Protein AF-A0A327WTK6-F1 (afdb_monomer)

Structure (mmCIF, N/CA/C/O backbone):
data_AF-A0A327WTK6-F1
#
_entry.id   AF-A0A327WTK6-F1
#
loop_
_atom_site.group_PDB
_atom_site.id
_atom_site.type_symbol
_atom_site.label_atom_id
_atom_site.label_alt_id
_atom_site.label_comp_id
_atom_site.label_asym_id
_atom_site.label_entity_id
_atom_site.label_seq_id
_atom_site.pdbx_PDB_ins_code
_atom_site.Cartn_x
_atom_site.Cartn_y
_atom_site.Cartn_z
_atom_site.occupancy
_atom_site.B_iso_or_equiv
_atom_site.auth_seq_id
_atom_site.auth_comp_id
_atom_site.auth_asym_id
_atom_site.auth_atom_id
_atom_site.pdbx_PDB_model_num
ATOM 1 N N . MET A 1 1 ? 22.942 -25.277 49.354 1.00 45.78 1 MET A N 1
ATOM 2 C CA . MET A 1 1 ? 22.853 -24.111 48.451 1.00 45.78 1 MET A CA 1
ATOM 3 C C . MET A 1 1 ? 21.405 -23.985 48.015 1.00 45.78 1 MET A C 1
ATOM 5 O O . MET A 1 1 ? 20.970 -24.745 47.162 1.00 45.78 1 MET A O 1
ATOM 9 N N . GLU A 1 2 ? 20.638 -23.119 48.674 1.00 52.41 2 GLU A N 1
ATOM 10 C CA . GLU A 1 2 ? 19.243 -22.851 48.312 1.00 52.41 2 GLU A CA 1
ATOM 11 C C . GLU A 1 2 ? 19.208 -21.877 47.134 1.00 52.41 2 GLU A C 1
ATOM 13 O O . GLU A 1 2 ? 19.676 -20.744 47.226 1.00 52.41 2 GLU A O 1
ATOM 18 N N . THR A 1 3 ? 18.680 -22.328 46.001 1.00 53.88 3 THR A N 1
ATOM 19 C CA . THR A 1 3 ? 18.421 -21.475 44.841 1.00 53.88 3 THR A CA 1
ATOM 20 C C . THR A 1 3 ? 17.117 -20.721 45.080 1.00 53.88 3 THR A C 1
ATOM 22 O O . THR A 1 3 ? 16.030 -21.280 44.915 1.00 53.88 3 THR A O 1
ATOM 25 N N . THR A 1 4 ? 17.203 -19.458 45.487 1.00 64.50 4 THR A N 1
ATOM 26 C CA . THR A 1 4 ? 16.039 -18.575 45.586 1.00 64.50 4 THR A CA 1
ATOM 27 C C . THR A 1 4 ? 15.490 -18.316 44.181 1.00 64.50 4 THR A C 1
ATOM 29 O O . THR A 1 4 ? 16.147 -17.722 43.327 1.00 64.50 4 THR A O 1
ATOM 32 N N . LYS A 1 5 ? 14.279 -18.820 43.905 1.00 66.50 5 LYS A N 1
ATOM 33 C CA . LYS A 1 5 ? 13.565 -18.522 42.656 1.00 66.50 5 LYS A CA 1
ATOM 34 C C . LYS A 1 5 ? 13.394 -17.001 42.530 1.00 66.50 5 LYS A C 1
ATOM 36 O O . LYS A 1 5 ? 12.985 -16.371 43.508 1.00 66.50 5 LYS A O 1
ATOM 41 N N . PRO A 1 6 ? 13.671 -16.410 41.355 1.00 69.81 6 PRO A N 1
ATOM 42 C CA . PRO A 1 6 ? 13.507 -14.977 41.160 1.00 69.81 6 PRO A CA 1
ATOM 43 C C . PRO A 1 6 ? 12.036 -14.586 41.376 1.00 69.81 6 PRO A C 1
ATOM 45 O O . PRO A 1 6 ? 11.142 -15.359 41.014 1.00 69.81 6 PRO A O 1
ATOM 48 N N . PRO A 1 7 ? 11.756 -13.408 41.958 1.00 71.38 7 PRO A N 1
ATOM 49 C CA . PRO A 1 7 ? 10.392 -12.970 42.216 1.00 71.38 7 PRO A CA 1
ATOM 50 C C . PRO A 1 7 ? 9.652 -12.768 40.890 1.00 71.38 7 PRO A C 1
ATOM 52 O O . PRO A 1 7 ? 9.907 -11.821 40.149 1.00 71.38 7 PRO A O 1
ATOM 55 N N . THR A 1 8 ? 8.717 -13.663 40.577 1.00 77.44 8 THR A N 1
ATOM 56 C CA . THR A 1 8 ? 7.829 -13.518 39.420 1.00 77.44 8 THR A CA 1
ATOM 57 C C . THR A 1 8 ? 6.564 -12.782 39.836 1.00 77.44 8 THR A C 1
ATOM 59 O O . THR A 1 8 ? 5.870 -13.205 40.762 1.00 77.44 8 THR A O 1
ATOM 62 N N . ARG A 1 9 ? 6.232 -11.690 39.138 1.00 77.31 9 ARG A N 1
ATOM 63 C CA . ARG A 1 9 ? 4.955 -10.987 39.321 1.00 77.31 9 ARG A CA 1
ATOM 64 C C . ARG A 1 9 ? 3.803 -11.952 38.989 1.00 77.31 9 ARG A C 1
ATOM 66 O O . ARG A 1 9 ? 3.840 -12.549 37.914 1.00 77.31 9 ARG A O 1
ATOM 73 N N . PRO A 1 10 ? 2.786 -12.104 39.855 1.00 80.69 10 PRO A N 1
ATOM 74 C CA . PRO A 1 10 ? 1.669 -12.995 39.571 1.00 80.69 10 PRO A CA 1
ATOM 75 C C . PRO A 1 10 ? 0.880 -12.484 38.362 1.00 80.69 10 PRO A C 1
ATOM 77 O O . PRO A 1 10 ? 0.536 -11.299 38.286 1.00 80.69 10 PRO A O 1
ATOM 80 N N . SER A 1 11 ? 0.592 -13.380 37.420 1.00 83.38 11 SER A N 1
ATOM 81 C CA . SER A 1 11 ? -0.302 -13.099 36.299 1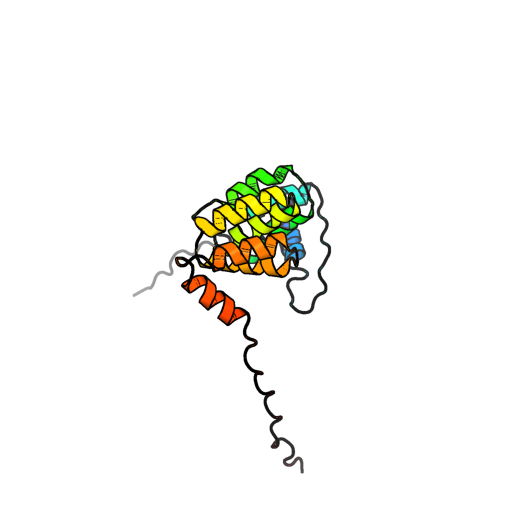.00 83.38 11 SER A CA 1
ATOM 82 C C . SER A 1 11 ? -1.697 -12.761 36.829 1.00 83.38 11 SER A C 1
ATOM 84 O O . SER A 1 11 ? -2.219 -13.448 37.706 1.00 83.38 11 SER A O 1
ATOM 86 N N . ARG A 1 12 ? -2.308 -11.694 36.306 1.00 86.50 12 ARG A N 1
ATOM 87 C CA . ARG A 1 12 ? -3.691 -11.309 36.616 1.00 86.50 12 ARG A CA 1
ATOM 88 C C . ARG A 1 12 ? -4.544 -11.488 35.374 1.00 86.50 12 ARG A C 1
ATOM 90 O O . ARG A 1 12 ? -4.165 -11.019 34.303 1.00 86.50 12 ARG A O 1
ATOM 97 N N . LEU A 1 13 ? -5.689 -12.140 35.534 1.00 84.75 13 LEU A N 1
ATOM 98 C CA . LEU A 1 13 ? -6.695 -12.203 34.486 1.00 84.75 13 LEU A CA 1
ATOM 99 C C . LEU A 1 13 ? -7.368 -10.831 34.394 1.00 84.75 13 LEU A C 1
ATOM 101 O O . LEU A 1 13 ? -7.881 -10.317 35.387 1.00 84.75 13 LEU A O 1
ATOM 105 N N . VAL A 1 14 ? -7.296 -10.209 33.221 1.00 84.31 14 VAL A N 1
ATOM 106 C CA . VAL A 1 14 ? -7.917 -8.908 32.964 1.00 84.31 14 VAL A CA 1
ATOM 107 C C . VAL A 1 14 ? -9.246 -9.162 32.272 1.00 84.31 14 VAL A C 1
ATOM 109 O O . VAL A 1 14 ? -9.275 -9.797 31.221 1.00 84.31 14 VAL A O 1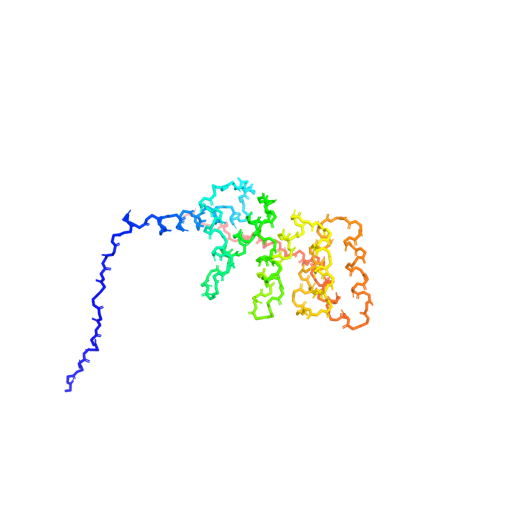
ATOM 112 N N . ASN A 1 15 ? -10.340 -8.662 32.849 1.00 86.31 15 ASN A N 1
ATOM 113 C CA . ASN A 1 15 ? -11.625 -8.657 32.163 1.00 86.31 15 ASN A CA 1
ATOM 114 C C . ASN A 1 15 ? -11.565 -7.638 31.014 1.00 86.31 15 ASN A C 1
ATOM 116 O O . ASN A 1 15 ? -11.416 -6.440 31.267 1.00 86.31 15 ASN A O 1
ATOM 120 N N . LEU A 1 16 ? -11.637 -8.122 29.771 1.00 84.75 16 LEU A N 1
ATOM 121 C CA . LEU A 1 16 ? -11.571 -7.294 28.566 1.00 84.75 16 LEU A CA 1
ATOM 122 C C . LEU A 1 16 ? -12.928 -6.698 28.171 1.00 84.75 16 LEU A C 1
ATOM 124 O O . LEU A 1 16 ? -12.958 -5.732 27.410 1.00 84.75 16 LEU A O 1
ATOM 128 N N . ASP A 1 17 ? -14.033 -7.211 28.717 1.00 85.12 17 ASP A N 1
ATOM 129 C CA . ASP A 1 17 ? -15.388 -6.816 28.315 1.00 85.12 17 ASP A CA 1
ATOM 130 C C . ASP A 1 17 ? -15.699 -5.354 28.636 1.00 85.12 17 ASP A C 1
ATOM 132 O O . ASP A 1 17 ? -16.483 -4.720 27.929 1.00 85.12 17 ASP A O 1
ATOM 136 N N . GLN A 1 18 ? -15.031 -4.808 29.654 1.00 88.81 18 GLN A N 1
ATOM 137 C CA . GLN A 1 18 ? -15.139 -3.412 30.083 1.00 88.81 18 GLN A CA 1
ATOM 138 C C . GLN A 1 18 ? -14.358 -2.421 29.198 1.00 88.81 18 GLN A C 1
ATOM 140 O O . GLN A 1 18 ? -14.473 -1.213 29.389 1.00 88.81 18 GLN A O 1
ATOM 145 N N . PHE A 1 19 ? -13.548 -2.897 28.244 1.00 90.69 19 PHE A N 1
ATOM 146 C CA . PHE A 1 19 ? -12.705 -2.046 27.400 1.00 90.69 19 PHE A CA 1
ATOM 147 C C . PHE A 1 19 ? -13.173 -2.070 25.941 1.00 90.69 19 PHE A C 1
ATOM 149 O O . PHE A 1 19 ? -12.652 -2.819 25.111 1.00 90.69 19 PHE A O 1
ATOM 156 N N . GLU A 1 20 ? -14.122 -1.195 25.600 1.00 89.75 20 GLU A N 1
ATOM 157 C CA . GLU A 1 20 ? -14.687 -1.098 24.243 1.00 89.75 20 GLU A CA 1
ATOM 158 C C . GLU A 1 20 ? -13.626 -0.908 23.151 1.00 89.75 20 GLU A C 1
ATOM 160 O O . GLU A 1 20 ? -13.670 -1.570 22.116 1.00 89.75 20 GLU A O 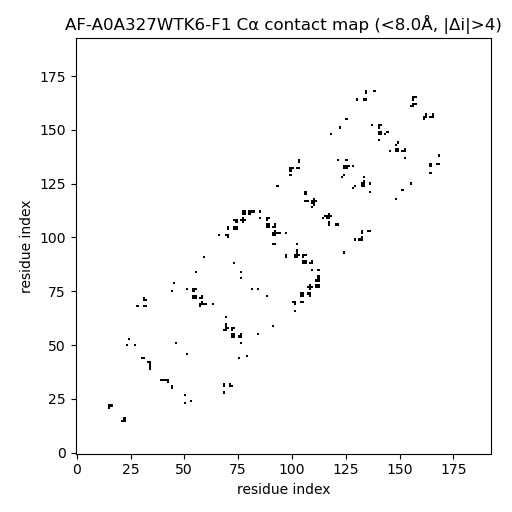1
ATOM 165 N N . ALA A 1 21 ? -12.609 -0.077 23.401 1.00 87.94 21 ALA A N 1
ATOM 166 C CA . ALA A 1 21 ? -11.521 0.144 22.448 1.00 87.94 21 ALA A CA 1
ATOM 167 C C . ALA A 1 21 ? -10.728 -1.141 22.139 1.00 87.94 21 ALA A C 1
ATOM 169 O O . ALA A 1 21 ? -10.306 -1.353 21.000 1.00 87.94 21 ALA A O 1
ATOM 170 N N . ILE A 1 22 ? -10.554 -2.024 23.131 1.00 88.56 22 ILE A N 1
ATOM 171 C CA . ILE A 1 22 ? -9.864 -3.307 22.946 1.00 88.56 22 ILE A CA 1
ATOM 172 C C . ILE A 1 22 ? -10.734 -4.243 22.108 1.00 88.56 22 ILE A C 1
ATOM 174 O O . ILE A 1 22 ? -10.236 -4.821 21.140 1.00 88.56 22 ILE A O 1
ATOM 178 N N . LYS A 1 23 ? -12.034 -4.342 22.415 1.00 91.06 23 LYS A N 1
ATOM 179 C CA . LYS A 1 23 ? -12.979 -5.149 21.626 1.00 91.06 23 LYS A CA 1
ATOM 180 C C . LYS A 1 23 ? -13.031 -4.687 20.172 1.00 91.06 23 LYS A C 1
ATOM 182 O O . LYS A 1 23 ? -12.922 -5.512 19.267 1.00 91.06 23 LYS A O 1
ATOM 187 N N . LEU A 1 24 ? -13.093 -3.374 19.945 1.00 92.44 24 LEU A N 1
ATOM 188 C CA . LEU A 1 24 ? -13.071 -2.785 18.608 1.00 92.44 24 LEU A CA 1
ATOM 189 C C . LEU A 1 24 ? -11.778 -3.132 17.854 1.00 92.44 24 LEU A C 1
ATOM 191 O O . LEU A 1 24 ? -11.831 -3.609 16.720 1.00 92.44 24 LEU A O 1
ATOM 195 N N . ARG A 1 25 ? -10.608 -2.975 18.489 1.00 91.81 25 ARG A N 1
ATOM 196 C CA . ARG A 1 25 ? -9.306 -3.331 17.894 1.00 91.81 25 ARG A CA 1
ATOM 197 C C . ARG A 1 25 ? -9.214 -4.825 17.564 1.00 91.81 25 ARG A C 1
ATOM 199 O O . ARG A 1 25 ? -8.683 -5.180 16.510 1.00 91.81 25 ARG A O 1
ATOM 206 N N . MET A 1 26 ? -9.713 -5.696 18.442 1.00 90.75 26 MET A N 1
ATOM 207 C CA . MET A 1 26 ? -9.739 -7.148 18.229 1.00 90.75 26 MET A CA 1
ATOM 208 C C . MET A 1 26 ? -10.667 -7.537 17.076 1.00 90.75 26 MET A C 1
ATOM 210 O O . MET A 1 26 ? -10.255 -8.306 16.207 1.00 90.75 26 MET A O 1
ATOM 214 N N . GLY A 1 27 ? -11.872 -6.963 17.027 1.00 91.56 27 GLY A N 1
ATOM 215 C CA . GLY A 1 27 ? -12.812 -7.159 15.924 1.00 91.56 27 GLY A CA 1
ATOM 216 C C . GLY A 1 27 ? -12.219 -6.706 14.591 1.00 91.56 27 GLY A C 1
ATOM 217 O O . GLY A 1 27 ? -12.260 -7.448 13.613 1.00 91.56 27 GLY A O 1
ATOM 218 N N . LEU A 1 28 ? -11.555 -5.547 14.565 1.00 92.44 28 LEU A N 1
ATOM 219 C CA . LEU A 1 28 ? -10.848 -5.059 13.380 1.00 92.44 28 LEU A CA 1
ATOM 220 C C . LEU A 1 28 ? -9.699 -5.966 12.946 1.00 92.44 28 LEU A C 1
ATOM 222 O O . LEU A 1 28 ? -9.539 -6.210 11.754 1.00 92.44 28 LEU A O 1
ATOM 226 N N . ASN A 1 29 ? -8.917 -6.503 13.885 1.00 91.50 29 ASN A N 1
ATOM 227 C CA . ASN A 1 29 ? -7.887 -7.490 13.558 1.00 91.50 29 ASN A CA 1
ATOM 228 C C . ASN A 1 29 ? -8.487 -8.708 12.864 1.00 91.50 29 ASN A C 1
ATOM 230 O O . ASN A 1 29 ? -7.995 -9.115 11.817 1.00 91.50 29 ASN A O 1
ATOM 234 N N . GLN A 1 30 ? -9.559 -9.268 13.419 1.00 89.81 30 GLN A N 1
ATOM 235 C CA . GLN A 1 30 ? -10.238 -10.414 12.819 1.00 89.81 30 GLN A CA 1
ATOM 236 C C . GLN A 1 30 ? -10.796 -10.061 11.439 1.00 89.81 30 GLN A C 1
ATOM 238 O O . GLN A 1 30 ? -10.557 -10.791 10.482 1.00 89.81 30 GLN A O 1
ATOM 243 N N . LYS A 1 31 ? -11.453 -8.905 11.312 1.00 91.00 31 LYS A N 1
ATOM 244 C CA . LYS A 1 31 ? -12.047 -8.413 10.065 1.00 91.00 31 LYS A CA 1
ATOM 245 C C . LYS A 1 31 ? -11.011 -8.189 8.965 1.00 91.00 31 LYS A C 1
ATOM 247 O O . LYS A 1 31 ? -11.223 -8.621 7.842 1.00 91.00 31 LYS A O 1
ATOM 252 N N . LEU A 1 32 ? -9.868 -7.579 9.278 1.00 89.62 32 LEU A N 1
ATOM 253 C CA . LEU A 1 32 ? -8.773 -7.379 8.320 1.00 89.62 32 LEU A CA 1
ATOM 254 C C . LEU A 1 32 ? -8.066 -8.682 7.928 1.00 89.62 32 LEU A C 1
ATOM 256 O O . LEU A 1 32 ? -7.437 -8.746 6.869 1.00 89.62 32 LEU A O 1
ATOM 260 N N . MET A 1 33 ? -8.131 -9.696 8.791 1.00 88.12 33 MET A N 1
ATOM 261 C CA . MET A 1 33 ? -7.547 -11.012 8.541 1.00 88.12 33 MET A CA 1
ATOM 262 C C . MET A 1 33 ? -8.519 -11.964 7.833 1.00 88.12 33 MET A C 1
ATOM 264 O O . MET A 1 33 ? -8.064 -12.883 7.144 1.00 88.12 33 MET A O 1
ATOM 268 N N . ALA A 1 34 ? -9.830 -11.732 7.938 1.00 82.12 34 ALA A N 1
ATOM 269 C CA . ALA A 1 34 ? -10.845 -12.422 7.157 1.00 82.12 34 ALA A CA 1
ATOM 270 C C . ALA A 1 34 ? -10.579 -12.147 5.664 1.00 82.12 34 ALA A C 1
ATOM 272 O O . ALA A 1 34 ? -10.567 -11.002 5.220 1.00 82.12 34 ALA A O 1
ATOM 273 N N . GLY A 1 35 ? -10.257 -13.185 4.888 1.00 67.06 35 GLY A N 1
ATOM 274 C CA . GLY A 1 35 ? -9.857 -13.046 3.477 1.00 67.06 35 GLY A CA 1
ATOM 275 C C . GLY A 1 35 ? -8.344 -12.971 3.225 1.00 67.06 35 GLY A C 1
ATOM 276 O O . GLY A 1 35 ? -7.911 -12.653 2.118 1.00 67.06 35 GLY A O 1
ATOM 277 N N . THR A 1 36 ? -7.506 -13.263 4.226 1.00 69.31 36 THR A N 1
ATOM 278 C CA . THR A 1 36 ? -6.055 -13.459 4.015 1.00 69.31 36 THR A CA 1
ATOM 279 C C . THR A 1 36 ? -5.690 -14.880 3.581 1.00 69.31 36 THR A C 1
ATOM 281 O O . THR A 1 36 ? -4.570 -15.101 3.119 1.00 69.31 36 THR A O 1
ATOM 284 N N . CYS A 1 37 ? -6.620 -15.833 3.682 1.00 67.81 37 CYS A N 1
ATOM 285 C CA . CYS A 1 37 ? -6.434 -17.187 3.175 1.00 67.81 37 CYS A CA 1
ATOM 286 C C . CYS A 1 37 ? -6.387 -17.177 1.642 1.00 67.81 37 CYS A C 1
ATOM 288 O O . CYS A 1 37 ? -7.249 -16.594 0.992 1.00 67.81 37 CYS A O 1
ATOM 290 N N . ALA A 1 38 ? -5.400 -17.871 1.068 1.00 54.38 38 ALA A N 1
ATOM 291 C CA . ALA A 1 38 ? -5.139 -17.911 -0.376 1.00 54.38 38 ALA A CA 1
ATOM 292 C C . ALA A 1 38 ? -6.301 -18.462 -1.231 1.00 54.38 38 ALA A C 1
ATOM 294 O O . ALA A 1 38 ? -6.268 -18.338 -2.450 1.00 54.38 38 ALA A O 1
ATOM 295 N N . PHE A 1 39 ? -7.309 -19.061 -0.592 1.00 54.78 39 PHE A N 1
ATOM 296 C CA . PHE A 1 39 ? -8.474 -19.683 -1.223 1.00 54.78 39 PHE A CA 1
ATOM 297 C C . PHE A 1 39 ? -9.788 -18.943 -0.942 1.00 54.78 39 PHE A C 1
ATOM 299 O O . PHE A 1 39 ? -10.844 -19.403 -1.361 1.00 54.78 39 PHE A O 1
ATOM 306 N N . SER A 1 40 ? -9.751 -17.833 -0.202 1.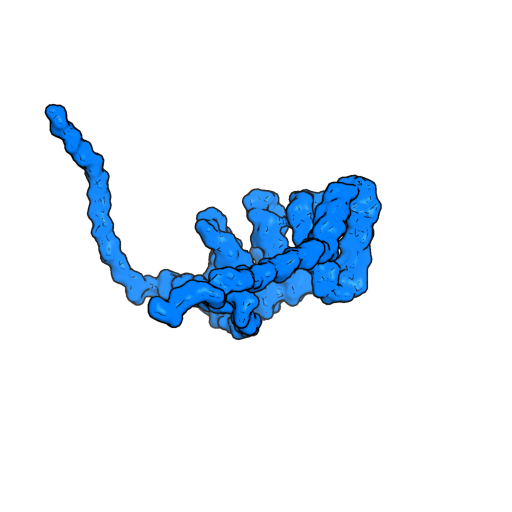00 62.97 40 SER A N 1
ATOM 307 C CA . SER A 1 40 ? -10.948 -17.041 0.075 1.00 62.97 40 SER A CA 1
ATOM 308 C C . SER A 1 40 ? -11.186 -16.025 -1.034 1.00 62.97 40 SER A C 1
ATOM 310 O O . SER A 1 40 ? -10.245 -15.397 -1.522 1.00 62.97 40 SER A O 1
ATOM 312 N N . GLU A 1 41 ? -12.453 -15.824 -1.393 1.00 59.53 41 GLU A N 1
ATOM 313 C CA . GLU A 1 41 ? -12.843 -14.703 -2.241 1.00 59.53 41 GLU A CA 1
ATOM 314 C C . GLU A 1 41 ? -12.434 -13.371 -1.585 1.00 59.53 41 GLU A C 1
ATOM 316 O O . GLU A 1 41 ? -12.429 -13.262 -0.350 1.00 59.53 41 GLU A O 1
ATOM 321 N N . PRO A 1 42 ? -12.065 -12.347 -2.377 1.00 62.94 42 PRO A N 1
ATOM 322 C CA . PRO A 1 42 ? -11.800 -11.022 -1.841 1.00 62.94 42 PRO A CA 1
ATOM 323 C C . PRO A 1 42 ? -13.035 -10.505 -1.099 1.00 62.94 42 PRO A C 1
ATOM 325 O O . PRO A 1 42 ? -14.057 -10.218 -1.713 1.00 62.94 42 PRO A O 1
ATOM 328 N N . LEU A 1 43 ? -12.935 -10.367 0.223 1.00 71.50 43 LEU A N 1
ATOM 329 C CA . LEU A 1 43 ? -14.000 -9.747 1.000 1.00 71.50 43 LEU A CA 1
ATOM 330 C C . LEU A 1 43 ? -14.012 -8.242 0.727 1.00 71.50 43 LEU A C 1
ATOM 332 O O . LEU A 1 43 ? -12.989 -7.559 0.886 1.00 71.50 43 LEU A O 1
ATOM 336 N N . ASP A 1 44 ? -15.178 -7.735 0.335 1.00 78.94 44 ASP A N 1
ATOM 337 C CA . ASP A 1 44 ? -15.437 -6.304 0.309 1.00 78.94 44 ASP A CA 1
ATOM 338 C C . ASP A 1 44 ? -15.749 -5.838 1.734 1.00 78.94 44 ASP A C 1
ATOM 340 O O . ASP A 1 44 ? -16.837 -6.043 2.273 1.00 78.94 44 ASP A O 1
ATOM 344 N N . LEU A 1 45 ? -14.722 -5.311 2.399 1.00 84.38 45 LEU A N 1
ATOM 345 C CA . LEU A 1 45 ? -14.808 -4.877 3.786 1.00 84.38 45 LEU A CA 1
ATOM 346 C C . LEU A 1 45 ? -15.224 -3.408 3.837 1.00 84.38 45 LEU A C 1
ATOM 348 O O . LEU A 1 45 ? -14.471 -2.528 3.420 1.00 84.38 45 LEU A O 1
ATOM 352 N N . THR A 1 46 ? -16.382 -3.148 4.430 1.00 87.56 46 THR A N 1
ATOM 353 C CA . THR A 1 46 ? -16.827 -1.805 4.813 1.00 87.56 46 THR A CA 1
ATOM 354 C C . THR A 1 46 ? -16.492 -1.541 6.274 1.00 87.56 46 THR A C 1
ATOM 356 O O . THR A 1 46 ? -16.371 -2.475 7.068 1.00 87.56 46 THR A O 1
ATOM 359 N N . PHE A 1 47 ? -16.326 -0.279 6.656 1.00 90.75 47 PHE A N 1
ATOM 360 C CA . PHE A 1 47 ? -16.014 0.093 8.033 1.00 90.75 47 PHE A CA 1
ATOM 361 C C . PHE A 1 47 ? -16.839 1.311 8.437 1.00 90.75 47 PHE A C 1
ATOM 363 O O . PHE A 1 47 ? -17.08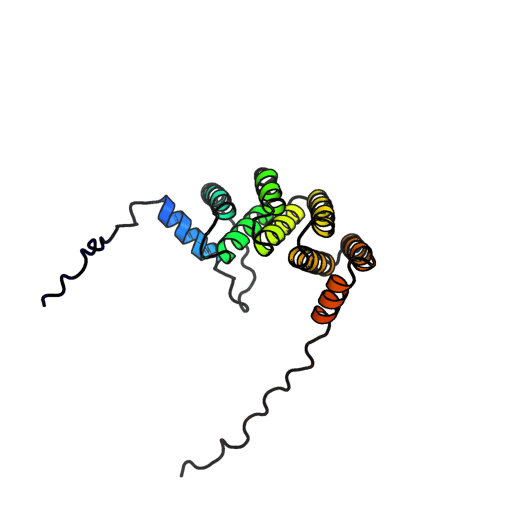9 2.198 7.626 1.00 90.75 47 PHE A O 1
ATOM 370 N N . SER A 1 48 ? -17.268 1.325 9.691 1.00 92.38 48 SER A N 1
ATOM 371 C CA . SER A 1 48 ? -17.871 2.484 10.344 1.00 92.38 48 SER A CA 1
ATOM 372 C C . SER A 1 48 ? -16.840 3.589 10.590 1.00 92.38 48 SER A C 1
ATOM 374 O O . SER A 1 48 ? -15.635 3.342 10.576 1.00 92.38 48 SER A O 1
ATOM 376 N N . GLU A 1 49 ? -17.311 4.795 10.901 1.00 90.44 49 GLU A N 1
ATOM 377 C CA . GLU A 1 49 ? -16.446 5.930 11.250 1.00 90.44 49 GLU A CA 1
ATOM 378 C C . GLU A 1 49 ? -15.519 5.613 12.439 1.00 90.44 49 GLU A C 1
ATOM 380 O O . GLU A 1 49 ? -14.313 5.843 12.393 1.00 90.44 49 GLU A O 1
ATOM 385 N N . ASN A 1 50 ? -16.048 4.973 13.487 1.00 91.25 50 ASN A N 1
ATOM 386 C CA . ASN A 1 50 ? -15.247 4.565 14.646 1.00 91.25 50 ASN A CA 1
ATOM 387 C C . ASN A 1 50 ? -14.158 3.554 14.262 1.00 91.25 50 ASN A C 1
ATOM 389 O O . ASN A 1 50 ? -13.024 3.638 14.733 1.00 91.25 50 ASN A O 1
ATOM 393 N N . GLU A 1 51 ? -14.491 2.596 13.396 1.00 93.94 51 GLU A N 1
ATOM 394 C CA . GLU A 1 51 ? -13.514 1.653 12.862 1.00 93.94 51 GLU A CA 1
ATOM 395 C C . GLU A 1 51 ? -12.457 2.368 12.011 1.00 93.94 51 GLU A C 1
ATOM 397 O O . GLU A 1 51 ? -11.276 2.046 12.122 1.00 93.94 51 GLU A O 1
ATOM 402 N N . PHE A 1 52 ? -12.854 3.360 11.211 1.00 92.62 52 PHE A N 1
ATOM 403 C CA . PHE A 1 52 ? -11.950 4.160 10.389 1.00 92.62 52 PHE A CA 1
ATOM 404 C C . PHE A 1 52 ? -10.910 4.905 11.230 1.00 92.62 52 PHE A C 1
ATOM 406 O O . PHE A 1 52 ? -9.714 4.823 10.941 1.00 92.62 52 PHE A O 1
ATOM 413 N N . GLN A 1 53 ? -11.323 5.532 12.334 1.00 91.88 53 GLN A N 1
ATOM 414 C CA . GLN A 1 53 ? -10.390 6.187 13.256 1.00 91.88 53 GLN A CA 1
ATOM 415 C C . GLN A 1 53 ? -9.383 5.196 13.856 1.00 91.88 53 GLN A C 1
ATOM 417 O O . GLN A 1 53 ? -8.186 5.484 13.936 1.00 91.88 53 GLN A O 1
ATOM 422 N N . VAL A 1 54 ? -9.825 3.985 14.208 1.00 93.62 54 VAL A N 1
ATOM 423 C CA . VAL A 1 54 ? -8.907 2.941 14.683 1.00 93.62 54 VAL A CA 1
ATOM 424 C C . VAL A 1 54 ? -7.982 2.463 13.561 1.00 93.62 54 VAL A C 1
ATOM 426 O O . VAL A 1 54 ? -6.792 2.292 13.808 1.00 93.62 54 VAL A O 1
ATOM 429 N N . LEU A 1 55 ? -8.454 2.325 12.317 1.00 93.94 55 LEU A N 1
ATOM 430 C CA . LEU A 1 55 ? -7.602 1.981 11.169 1.00 93.94 55 LEU A CA 1
ATOM 431 C C . LEU A 1 55 ? -6.469 2.997 10.956 1.00 93.94 55 LEU A C 1
ATOM 433 O O . LEU A 1 55 ? -5.345 2.589 10.651 1.00 93.94 55 LEU A O 1
ATOM 437 N N . LYS A 1 56 ? -6.724 4.298 11.162 1.00 93.38 56 LYS A N 1
ATOM 438 C CA . LYS A 1 56 ? -5.681 5.341 11.111 1.00 93.38 56 LYS A CA 1
ATOM 439 C C . LYS A 1 56 ? -4.588 5.093 12.150 1.00 93.38 56 LYS A C 1
ATOM 441 O O . LYS A 1 56 ? -3.402 5.143 11.821 1.00 93.38 56 LYS A O 1
ATOM 446 N N . VAL A 1 57 ? -4.982 4.774 13.386 1.00 92.38 57 VAL A N 1
ATOM 447 C CA . VAL A 1 57 ? -4.041 4.415 14.460 1.00 92.38 57 VAL A CA 1
ATOM 448 C C . VAL A 1 57 ? -3.240 3.176 14.062 1.00 92.38 57 VAL A C 1
ATOM 450 O O . VAL A 1 57 ? -2.012 3.208 14.085 1.00 92.38 57 VAL A O 1
ATOM 453 N N . MET A 1 58 ? -3.922 2.129 13.594 1.00 92.81 58 MET A N 1
ATOM 454 C CA . MET A 1 58 ? -3.313 0.864 13.173 1.00 92.81 58 MET A CA 1
ATOM 455 C C . MET A 1 58 ? -2.268 1.033 12.071 1.00 92.81 58 MET A C 1
ATOM 457 O O . MET A 1 58 ? -1.205 0.417 12.124 1.00 92.81 58 MET A O 1
ATOM 461 N N . ALA A 1 59 ? -2.541 1.870 11.070 1.00 93.00 59 ALA A N 1
ATOM 462 C CA . ALA A 1 59 ? -1.589 2.156 9.999 1.00 93.00 59 ALA A CA 1
ATOM 463 C C . ALA A 1 59 ? -0.281 2.770 10.545 1.00 93.00 59 ALA A C 1
ATOM 465 O O . ALA A 1 59 ? 0.815 2.439 10.079 1.00 93.00 59 ALA A O 1
ATOM 466 N N . GLY A 1 60 ? -0.390 3.617 11.574 1.00 90.69 60 GLY A N 1
ATOM 467 C CA . GLY A 1 60 ? 0.728 4.303 12.222 1.00 90.69 60 GLY A CA 1
ATOM 468 C C . GLY A 1 60 ? 1.461 3.516 13.316 1.00 90.69 60 GLY A C 1
ATOM 469 O O . GLY A 1 60 ? 2.505 3.982 13.771 1.00 90.69 60 GLY A O 1
ATOM 470 N N . GLU A 1 61 ? 0.961 2.351 13.745 1.00 89.94 61 GLU A N 1
ATOM 471 C CA . GLU A 1 61 ? 1.563 1.544 14.820 1.00 89.94 61 GLU A CA 1
ATOM 472 C C . GLU A 1 61 ? 2.983 1.077 14.448 1.00 89.94 61 GLU A C 1
ATOM 474 O O . GLU A 1 61 ? 3.173 0.115 13.709 1.00 89.94 61 GLU A O 1
ATOM 479 N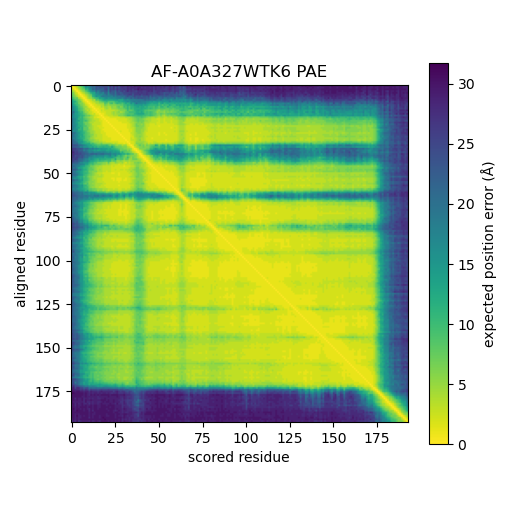 N . ARG A 1 62 ? 4.021 1.726 14.981 1.00 74.81 62 ARG A N 1
ATOM 480 C CA . ARG A 1 62 ? 5.404 1.254 14.812 1.00 74.81 62 ARG A CA 1
ATOM 481 C C . ARG A 1 62 ? 5.655 0.037 15.710 1.00 74.81 62 ARG A C 1
ATOM 483 O O . ARG A 1 62 ? 5.130 -0.035 16.815 1.00 74.81 62 ARG A O 1
ATOM 490 N N . PHE A 1 63 ? 6.470 -0.910 15.240 1.00 64.69 63 PHE A N 1
ATOM 491 C CA . PHE A 1 63 ? 6.881 -2.116 15.985 1.00 64.69 63 PHE A CA 1
ATOM 492 C C . PHE A 1 63 ? 5.768 -3.116 16.331 1.00 64.69 63 PHE A C 1
ATOM 494 O O . PHE A 1 63 ? 5.951 -3.967 17.202 1.00 64.69 63 PHE A O 1
ATOM 501 N N . SER A 1 64 ? 4.625 -3.078 15.639 1.00 63.00 64 SER A N 1
ATOM 502 C CA . SER A 1 64 ? 3.664 -4.174 15.759 1.00 63.00 64 SER A CA 1
ATOM 503 C C . SER A 1 64 ? 4.325 -5.472 15.282 1.00 63.00 64 SER A C 1
ATOM 505 O O . SER A 1 64 ? 4.881 -5.502 14.184 1.00 63.00 64 SER A O 1
ATOM 507 N N . VAL A 1 65 ? 4.189 -6.561 16.040 1.00 64.00 65 VAL A N 1
ATOM 508 C CA . VAL A 1 65 ? 4.668 -7.904 15.644 1.00 64.00 65 VAL A CA 1
ATOM 509 C C . VAL A 1 65 ? 4.001 -8.391 14.342 1.00 64.00 65 VAL A C 1
ATOM 511 O O . VAL A 1 65 ? 4.428 -9.369 13.738 1.00 64.00 65 VAL A O 1
ATOM 514 N N . ASN A 1 66 ? 2.940 -7.709 13.894 1.00 75.56 66 ASN A N 1
ATOM 515 C CA . ASN A 1 66 ? 2.121 -8.105 12.763 1.00 75.56 66 ASN A CA 1
ATOM 516 C C . ASN A 1 66 ? 2.007 -6.998 11.696 1.00 75.56 66 ASN A C 1
ATOM 518 O O . ASN A 1 66 ? 0.980 -6.328 11.565 1.00 75.56 66 ASN A O 1
ATOM 522 N N . THR A 1 67 ? 3.044 -6.862 10.862 1.00 86.19 67 THR A N 1
ATOM 523 C CA . THR A 1 67 ? 3.026 -5.987 9.675 1.00 86.19 67 THR A CA 1
ATOM 524 C C . THR A 1 67 ? 1.865 -6.318 8.721 1.00 86.19 67 THR A C 1
ATOM 526 O O . THR A 1 67 ? 1.393 -5.447 7.989 1.00 86.19 67 THR A O 1
ATOM 529 N N . VAL A 1 68 ? 1.356 -7.559 8.704 1.00 89.12 68 VAL A N 1
ATOM 530 C CA . VAL A 1 68 ? 0.231 -7.937 7.827 1.00 89.12 68 VAL A CA 1
ATOM 531 C C . VAL A 1 68 ? -1.010 -7.121 8.169 1.00 89.12 68 VAL A C 1
ATOM 533 O O . VAL A 1 68 ? -1.597 -6.521 7.271 1.00 89.12 68 VAL A O 1
ATOM 536 N N . VAL A 1 69 ? -1.361 -7.024 9.450 1.00 90.19 69 VAL A N 1
ATOM 537 C CA . VAL A 1 69 ? -2.501 -6.221 9.912 1.00 90.19 69 VAL A CA 1
ATOM 538 C C . VAL A 1 69 ? -2.327 -4.748 9.538 1.00 90.19 69 VAL A C 1
ATOM 540 O O . VAL A 1 69 ? -3.264 -4.146 9.017 1.00 90.19 69 VAL A O 1
ATOM 543 N N . ARG A 1 70 ? -1.129 -4.174 9.726 1.00 92.81 70 ARG A N 1
ATOM 544 C CA . ARG A 1 70 ? -0.845 -2.778 9.345 1.00 92.81 70 ARG A CA 1
ATOM 545 C C . ARG A 1 70 ? -1.060 -2.533 7.854 1.00 92.81 70 ARG A C 1
ATOM 547 O O . ARG A 1 70 ? -1.760 -1.600 7.475 1.00 92.81 70 ARG A O 1
ATOM 554 N N . LYS A 1 71 ? -0.510 -3.402 7.000 1.00 92.81 71 LYS A N 1
ATOM 555 C CA . LYS A 1 71 ? -0.695 -3.322 5.541 1.00 92.81 71 LYS A CA 1
ATOM 55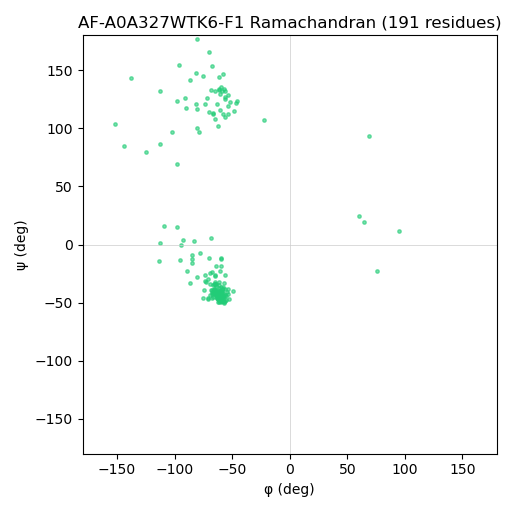6 C C . LYS A 1 71 ? -2.166 -3.430 5.157 1.00 92.81 71 LYS A C 1
ATOM 558 O O . LYS A 1 71 ? -2.635 -2.686 4.305 1.00 92.81 71 LYS A O 1
ATOM 563 N N . ARG A 1 72 ? -2.917 -4.323 5.806 1.00 91.94 72 ARG A N 1
ATOM 564 C CA . ARG A 1 72 ? -4.359 -4.460 5.561 1.00 91.94 72 ARG A CA 1
ATOM 565 C C . ARG A 1 72 ? -5.133 -3.222 5.999 1.00 91.94 72 ARG A C 1
ATOM 567 O O . ARG A 1 72 ? -6.029 -2.813 5.270 1.00 91.94 72 ARG A O 1
ATOM 574 N N . ALA A 1 73 ? -4.757 -2.596 7.113 1.00 93.88 73 ALA A N 1
ATOM 575 C CA . ALA A 1 73 ? -5.343 -1.328 7.529 1.00 93.88 73 ALA A CA 1
ATOM 576 C C . ALA A 1 73 ? -5.087 -0.229 6.488 1.00 93.88 73 ALA A C 1
ATOM 578 O O . ALA A 1 73 ? -6.026 0.413 6.036 1.00 93.88 73 ALA A O 1
ATOM 579 N N . ILE A 1 74 ? -3.844 -0.084 6.020 1.00 95.38 74 ILE A N 1
ATOM 580 C CA . ILE A 1 74 ? -3.469 0.873 4.965 1.00 95.38 74 ILE A CA 1
ATOM 581 C C . ILE A 1 74 ? -4.264 0.631 3.674 1.00 95.38 74 ILE A C 1
ATOM 583 O O . ILE A 1 74 ? -4.806 1.568 3.089 1.00 95.38 74 ILE A O 1
ATOM 587 N N . ALA A 1 75 ? -4.388 -0.630 3.253 1.00 92.88 75 ALA A N 1
ATOM 588 C CA . ALA A 1 75 ? -5.184 -0.997 2.087 1.00 92.88 75 ALA A CA 1
ATOM 589 C C . ALA A 1 75 ? -6.670 -0.638 2.268 1.00 92.88 75 ALA A C 1
ATOM 591 O O . ALA A 1 75 ? -7.297 -0.136 1.336 1.00 92.88 75 ALA A O 1
ATOM 592 N N . ALA A 1 76 ? -7.233 -0.873 3.459 1.00 92.62 76 ALA A N 1
ATOM 593 C CA . ALA A 1 76 ? -8.610 -0.514 3.786 1.00 92.62 76 ALA A CA 1
ATOM 594 C C . ALA A 1 76 ? -8.834 1.005 3.741 1.00 92.62 76 ALA A C 1
ATOM 596 O O . ALA A 1 76 ? -9.812 1.448 3.140 1.00 92.62 76 ALA A O 1
ATOM 597 N N . LEU A 1 77 ? -7.905 1.799 4.288 1.00 93.94 77 LEU A N 1
ATOM 598 C CA . LEU A 1 77 ? -7.957 3.264 4.226 1.00 93.94 77 LEU A CA 1
ATOM 599 C C . LEU A 1 77 ? -7.994 3.769 2.773 1.00 93.94 77 LEU A C 1
ATOM 601 O O . LEU A 1 77 ? -8.824 4.606 2.433 1.00 93.94 77 LEU A O 1
ATOM 605 N N . GLY A 1 78 ? -7.162 3.208 1.887 1.00 92.06 78 GLY A N 1
ATOM 606 C CA . GLY A 1 78 ? -7.173 3.567 0.463 1.00 92.06 78 GLY A CA 1
ATOM 607 C C . GLY A 1 78 ? -8.469 3.191 -0.268 1.00 92.06 78 GLY A C 1
ATOM 608 O O . GLY A 1 78 ? -8.908 3.912 -1.162 1.00 92.06 78 GLY A O 1
ATOM 609 N N . ARG A 1 79 ? -9.113 2.080 0.117 1.00 88.88 79 ARG A N 1
ATOM 610 C CA . ARG A 1 79 ? -10.366 1.604 -0.502 1.00 88.88 79 ARG A CA 1
ATOM 611 C C . ARG A 1 79 ? -11.588 2.432 -0.132 1.00 88.88 79 ARG A C 1
ATOM 613 O O . ARG A 1 79 ? -12.486 2.550 -0.958 1.00 88.88 79 ARG A O 1
ATOM 620 N N . GLN A 1 80 ? -11.617 3.013 1.067 1.00 85.50 80 GLN A N 1
ATOM 621 C CA . GLN A 1 80 ? -12.725 3.876 1.491 1.00 85.50 80 GLN A CA 1
ATOM 622 C C . GLN A 1 80 ? -12.767 5.216 0.753 1.00 85.50 80 GLN A C 1
ATOM 624 O O . GLN A 1 80 ? -13.775 5.911 0.800 1.00 85.50 80 GLN A O 1
ATOM 629 N N . LYS A 1 81 ? -11.701 5.553 0.017 1.00 81.06 81 LYS A N 1
ATOM 630 C CA . LYS A 1 81 ? -11.607 6.749 -0.827 1.00 81.06 81 LYS A CA 1
ATOM 631 C C . LYS A 1 81 ? -11.769 8.080 -0.075 1.00 81.06 81 LYS A C 1
ATOM 633 O O . LYS A 1 81 ? -12.105 9.098 -0.674 1.00 81.06 81 LYS A O 1
ATOM 638 N N . THR A 1 82 ? -11.469 8.091 1.220 1.00 85.69 82 THR A N 1
ATOM 639 C CA . THR A 1 82 ? -11.504 9.294 2.055 1.00 85.69 82 THR A CA 1
ATOM 640 C C . THR A 1 82 ? -10.218 10.099 1.876 1.00 85.69 82 THR A C 1
ATOM 642 O O . THR A 1 82 ? -9.126 9.609 2.152 1.00 85.69 82 THR A O 1
ATOM 645 N N . VAL A 1 83 ? -10.318 11.353 1.431 1.00 85.75 83 VAL A N 1
ATOM 646 C CA . VAL A 1 83 ? -9.136 12.205 1.170 1.00 85.75 83 VAL A CA 1
ATOM 647 C C . VAL A 1 83 ? -8.390 12.578 2.457 1.00 85.75 83 VAL A C 1
ATOM 649 O O . VAL A 1 83 ? -7.186 12.808 2.420 1.00 85.75 83 VAL A O 1
ATOM 652 N N . GLU A 1 84 ? -9.068 12.561 3.605 1.00 89.50 84 GLU A N 1
ATOM 653 C CA . GLU A 1 84 ? -8.511 12.932 4.914 1.00 89.50 84 GLU A CA 1
ATOM 654 C C . GLU A 1 84 ? -7.315 12.087 5.367 1.00 89.50 84 GLU A C 1
ATOM 656 O O . GLU A 1 84 ? -6.590 12.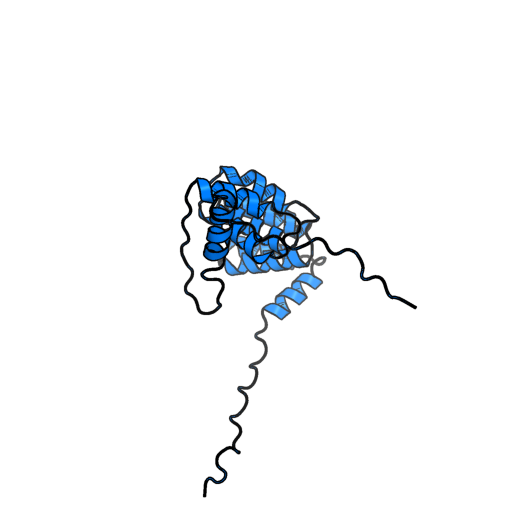511 6.256 1.00 89.50 84 GLU A O 1
ATOM 661 N N . VAL A 1 85 ? -7.105 10.900 4.783 1.00 93.81 85 VAL A N 1
ATOM 662 C CA . VAL A 1 85 ? -5.957 10.033 5.111 1.00 93.81 85 VAL A CA 1
ATOM 663 C C . VAL A 1 85 ? -4.763 10.223 4.181 1.00 93.81 85 VAL A C 1
ATOM 665 O O . VAL A 1 85 ? -3.754 9.531 4.326 1.00 93.81 85 VAL A O 1
ATOM 668 N N . MET A 1 86 ? -4.871 11.119 3.196 1.00 95.19 86 MET A N 1
ATOM 669 C CA . MET A 1 86 ? -3.821 11.337 2.204 1.00 95.19 86 MET A CA 1
ATOM 670 C C . MET A 1 86 ? -2.495 11.696 2.878 1.00 95.19 86 MET A C 1
ATOM 672 O O . MET A 1 86 ? -1.481 11.063 2.590 1.00 95.19 86 MET A O 1
ATOM 676 N N . ASP A 1 87 ? -2.505 12.638 3.820 1.00 94.81 87 ASP A N 1
ATOM 677 C CA . ASP A 1 87 ? -1.289 13.108 4.488 1.00 94.81 87 ASP A CA 1
ATOM 678 C C . ASP A 1 87 ? -0.622 11.997 5.308 1.00 94.81 87 ASP A C 1
ATOM 680 O O . ASP A 1 87 ? 0.599 11.813 5.237 1.00 94.81 87 ASP A O 1
ATOM 684 N N . GLU A 1 88 ? -1.396 11.189 6.045 1.00 94.56 88 GLU A N 1
ATOM 685 C CA . GLU A 1 88 ? -0.826 10.055 6.772 1.00 94.56 88 GLU A CA 1
ATOM 686 C C . GLU A 1 88 ? -0.256 8.986 5.834 1.00 94.56 88 GLU A C 1
ATOM 688 O O . GLU A 1 88 ? 0.805 8.429 6.132 1.00 94.56 88 GLU A O 1
ATOM 693 N N . LEU A 1 89 ? -0.915 8.707 4.706 1.00 97.06 89 LEU A N 1
ATOM 694 C CA . LEU A 1 89 ? -0.428 7.742 3.720 1.00 97.06 89 LEU A CA 1
ATOM 695 C C . LEU A 1 89 ? 0.847 8.231 3.026 1.00 97.06 89 LEU A C 1
ATOM 697 O O . LEU A 1 89 ? 1.788 7.449 2.871 1.00 97.06 89 LEU A O 1
ATOM 701 N N . VAL A 1 90 ? 0.917 9.512 2.653 1.00 97.06 90 VAL A N 1
ATOM 702 C CA . VAL A 1 90 ? 2.127 10.127 2.082 1.00 97.06 90 VAL A CA 1
ATOM 703 C C . VAL A 1 90 ? 3.276 10.023 3.079 1.00 97.06 90 VAL A C 1
ATOM 705 O O . VAL A 1 90 ? 4.344 9.514 2.737 1.00 97.06 90 VAL A O 1
ATOM 708 N N . ARG A 1 91 ? 3.037 10.388 4.343 1.00 96.06 91 ARG A N 1
ATOM 709 C CA . ARG A 1 91 ? 4.031 10.251 5.413 1.00 96.06 91 ARG A CA 1
ATOM 710 C C . ARG A 1 91 ? 4.535 8.811 5.542 1.00 96.06 91 ARG A C 1
ATOM 712 O O . ARG A 1 91 ? 5.740 8.602 5.679 1.00 96.06 91 ARG A O 1
ATOM 719 N N . LEU A 1 92 ? 3.645 7.816 5.497 1.00 95.94 92 LEU A N 1
ATOM 720 C CA . LEU A 1 92 ? 4.030 6.401 5.553 1.00 95.94 92 LEU A CA 1
ATOM 721 C C . LEU A 1 92 ? 4.874 5.988 4.342 1.00 95.94 92 LEU A C 1
ATOM 723 O O . LEU A 1 92 ? 5.883 5.314 4.518 1.00 95.94 92 LEU A O 1
ATOM 727 N N . ALA A 1 93 ? 4.505 6.409 3.131 1.00 97.00 93 ALA A N 1
ATOM 728 C CA . ALA A 1 93 ? 5.246 6.090 1.910 1.00 97.00 93 ALA A CA 1
ATOM 729 C C . ALA A 1 93 ? 6.670 6.686 1.897 1.00 97.00 93 ALA A C 1
ATOM 731 O O . ALA A 1 93 ? 7.602 6.075 1.358 1.00 97.00 93 ALA A O 1
ATOM 732 N N . GLU A 1 94 ? 6.843 7.865 2.497 1.00 95.44 94 GLU A N 1
ATOM 733 C CA . GLU A 1 94 ? 8.093 8.633 2.471 1.00 95.44 94 GLU A CA 1
ATOM 734 C C . GLU A 1 94 ? 9.006 8.413 3.684 1.00 95.44 94 GLU A C 1
ATOM 736 O O . GLU A 1 94 ? 10.182 8.763 3.622 1.00 95.44 94 GLU A O 1
ATOM 741 N N . THR A 1 95 ? 8.515 7.799 4.764 1.00 94.00 95 THR A N 1
ATOM 742 C CA . THR A 1 95 ? 9.336 7.518 5.952 1.00 94.00 95 THR A CA 1
ATOM 743 C C . THR A 1 95 ? 10.417 6.483 5.624 1.00 94.00 95 THR A C 1
ATOM 745 O O . THR A 1 95 ? 10.121 5.311 5.406 1.00 94.00 95 THR A O 1
ATOM 748 N N . GLU A 1 96 ? 11.689 6.892 5.628 1.00 90.06 96 GLU A N 1
ATOM 749 C CA . GLU A 1 96 ? 12.809 6.030 5.216 1.00 90.06 96 GLU A CA 1
ATOM 750 C C . GLU A 1 96 ? 12.975 4.773 6.076 1.00 90.06 96 GLU A C 1
ATOM 752 O O . GLU A 1 96 ? 13.265 3.704 5.543 1.00 90.06 96 GLU A O 1
ATOM 757 N N . HIS A 1 97 ? 12.749 4.891 7.386 1.00 89.62 97 HIS A N 1
ATOM 758 C CA . HIS A 1 97 ? 12.856 3.786 8.344 1.00 89.62 97 HIS A CA 1
ATOM 759 C C . HIS A 1 97 ? 11.599 2.903 8.422 1.00 89.62 97 HIS A C 1
ATOM 761 O O . HIS A 1 97 ? 11.538 2.004 9.258 1.00 89.62 97 HIS A O 1
ATOM 767 N N . GLU A 1 98 ? 10.580 3.164 7.600 1.00 91.81 98 GLU A N 1
ATOM 768 C CA . GLU A 1 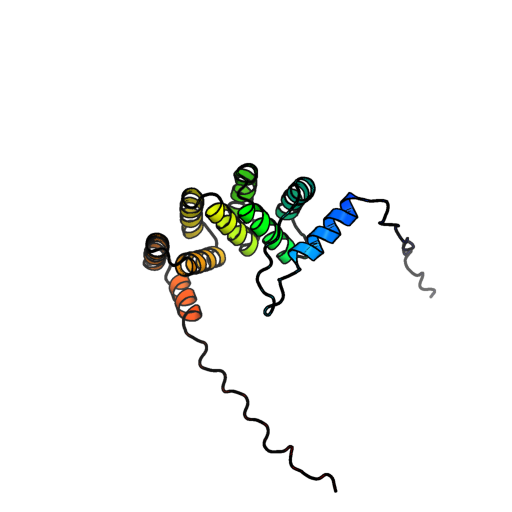98 ? 9.400 2.305 7.508 1.00 91.81 98 GLU A CA 1
ATOM 769 C C . GLU A 1 98 ? 9.684 1.096 6.604 1.00 91.81 98 GLU A C 1
ATOM 771 O O . GLU A 1 98 ? 10.440 1.180 5.632 1.00 91.81 98 GLU A O 1
ATOM 776 N N . GLU A 1 99 ? 9.066 -0.043 6.916 1.00 91.81 99 GLU A N 1
ATOM 777 C CA . GLU A 1 99 ? 9.273 -1.285 6.171 1.00 91.81 99 GLU A CA 1
ATOM 778 C C . GLU A 1 99 ? 8.881 -1.116 4.690 1.00 91.81 99 GLU A C 1
ATOM 780 O O . GLU A 1 99 ? 7.805 -0.593 4.382 1.00 91.81 99 GLU A O 1
ATOM 785 N N . SER A 1 100 ? 9.707 -1.613 3.755 1.00 92.94 100 SER A N 1
ATOM 786 C CA . SER A 1 100 ? 9.456 -1.524 2.303 1.00 92.94 100 SER A CA 1
ATOM 787 C C . SER A 1 100 ? 8.036 -1.967 1.927 1.00 92.94 100 SER A C 1
ATOM 789 O O . SER A 1 100 ? 7.386 -1.333 1.098 1.00 92.94 100 SER A O 1
ATOM 791 N N . ALA A 1 101 ? 7.527 -3.034 2.554 1.00 92.56 101 ALA A N 1
ATOM 792 C CA . ALA A 1 101 ? 6.193 -3.561 2.285 1.00 92.56 101 ALA A CA 1
ATOM 793 C C . ALA A 1 101 ? 5.064 -2.634 2.773 1.00 92.56 101 ALA A C 1
ATOM 795 O O . ALA A 1 101 ? 4.015 -2.567 2.134 1.00 92.56 101 ALA A O 1
ATOM 796 N N . VAL A 1 102 ? 5.267 -1.915 3.881 1.00 94.94 102 VAL A N 1
ATOM 797 C CA . VAL A 1 102 ? 4.320 -0.913 4.399 1.00 94.94 102 VAL A CA 1
ATOM 798 C C . VAL A 1 102 ? 4.317 0.314 3.495 1.00 94.94 102 VAL A C 1
ATOM 800 O O . VAL A 1 102 ? 3.252 0.757 3.067 1.00 94.94 102 VAL A O 1
ATOM 803 N N . ARG A 1 103 ? 5.505 0.808 3.127 1.00 97.06 103 ARG A N 1
ATOM 804 C CA . ARG A 1 103 ? 5.668 1.930 2.188 1.00 97.06 103 ARG A CA 1
ATOM 805 C C . ARG A 1 103 ? 5.020 1.633 0.838 1.00 97.06 103 ARG A C 1
ATOM 807 O O . ARG A 1 103 ? 4.309 2.470 0.289 1.00 97.06 103 ARG A O 1
ATOM 814 N N . TYR A 1 104 ? 5.225 0.422 0.323 1.00 97.12 104 TYR A N 1
ATOM 815 C CA . TYR A 1 104 ? 4.602 -0.050 -0.910 1.00 97.12 104 TYR A CA 1
ATOM 816 C C . TYR A 1 104 ? 3.071 -0.076 -0.820 1.00 97.12 104 TYR A C 1
ATOM 818 O O . TYR A 1 104 ? 2.395 0.407 -1.729 1.00 97.12 104 TYR A O 1
ATOM 826 N N . GLU A 1 105 ? 2.510 -0.595 0.275 1.00 96.88 105 GLU A N 1
ATOM 827 C CA . GLU A 1 105 ? 1.056 -0.625 0.446 1.00 96.88 105 GLU A CA 1
ATOM 828 C C . GLU A 1 105 ? 0.471 0.791 0.580 1.00 96.88 105 GLU A C 1
ATOM 830 O O . GLU A 1 105 ? -0.593 1.063 0.027 1.00 96.88 105 GLU A O 1
ATOM 835 N N . ALA A 1 106 ? 1.196 1.720 1.214 1.00 97.75 106 ALA A N 1
ATOM 836 C CA . ALA A 1 106 ? 0.809 3.128 1.275 1.00 97.75 106 ALA A CA 1
ATOM 837 C C . ALA A 1 106 ? 0.781 3.775 -0.120 1.00 97.75 106 ALA A C 1
ATOM 839 O O . ALA A 1 106 ? -0.201 4.423 -0.469 1.00 97.75 106 ALA A O 1
ATOM 840 N N . LEU A 1 107 ? 1.789 3.530 -0.967 1.00 97.94 107 LEU A N 1
ATOM 841 C CA . LEU A 1 107 ? 1.795 4.012 -2.357 1.00 97.94 107 LEU A CA 1
ATOM 842 C C . LEU A 1 107 ? 0.596 3.487 -3.159 1.00 97.94 107 LEU A C 1
ATOM 844 O O . LEU A 1 107 ? -0.016 4.240 -3.917 1.00 97.94 107 LEU A O 1
ATOM 848 N N . LYS A 1 108 ? 0.232 2.212 -2.982 1.00 96.75 108 LYS A N 1
ATOM 849 C CA . LYS A 1 108 ? -0.967 1.634 -3.609 1.00 96.75 108 LYS A CA 1
ATOM 850 C C . LYS A 1 108 ? -2.247 2.305 -3.120 1.00 96.75 108 LYS A C 1
ATOM 852 O O . LYS A 1 108 ? -3.094 2.649 -3.940 1.00 96.75 108 LYS A O 1
ATOM 857 N N . ALA A 1 109 ? -2.379 2.507 -1.809 1.00 96.25 109 ALA A N 1
ATOM 858 C CA . ALA A 1 109 ? -3.530 3.183 -1.216 1.00 96.25 109 ALA A CA 1
ATOM 859 C C . ALA A 1 109 ? -3.673 4.621 -1.742 1.00 96.25 109 ALA A C 1
ATOM 861 O O . ALA A 1 109 ? -4.765 5.023 -2.136 1.00 96.25 109 ALA A O 1
ATOM 862 N N . ILE A 1 110 ? -2.564 5.360 -1.854 1.00 97.25 110 ILE A N 1
ATOM 863 C CA . ILE A 1 110 ? -2.545 6.698 -2.463 1.00 97.25 110 ILE A CA 1
ATOM 864 C C . ILE A 1 110 ? -2.975 6.636 -3.930 1.00 97.25 110 ILE A C 1
ATOM 866 O O . ILE A 1 110 ? -3.781 7.452 -4.358 1.00 97.25 110 ILE A O 1
ATOM 870 N N . GLY A 1 111 ? -2.486 5.660 -4.701 1.00 94.31 111 GLY A N 1
ATOM 871 C CA . GLY A 1 111 ? -2.897 5.470 -6.094 1.00 94.31 111 GLY A CA 1
ATOM 872 C C . GLY A 1 111 ? -4.389 5.159 -6.260 1.00 94.31 111 GLY A C 1
ATOM 873 O O . GLY A 1 111 ? -4.984 5.585 -7.246 1.00 94.31 111 GLY A O 1
ATOM 874 N N . ALA A 1 112 ? -4.998 4.466 -5.292 1.00 92.38 112 ALA A N 1
ATOM 875 C CA . ALA A 1 112 ? -6.438 4.200 -5.264 1.00 92.38 112 ALA A CA 1
ATOM 876 C C . ALA A 1 112 ? -7.273 5.450 -4.921 1.00 92.38 112 ALA A C 1
ATOM 878 O O . ALA A 1 112 ? -8.387 5.592 -5.425 1.00 92.38 112 ALA A O 1
ATOM 879 N N . LEU A 1 113 ? -6.730 6.352 -4.095 1.00 93.19 113 LEU A N 1
ATOM 880 C CA . LEU A 1 113 ? -7.335 7.649 -3.766 1.00 93.19 113 LEU A CA 1
ATOM 881 C C . LEU A 1 113 ? -7.193 8.658 -4.909 1.00 93.19 113 LEU A C 1
ATOM 883 O O . LEU A 1 113 ? -8.133 9.363 -5.259 1.00 93.19 113 LEU A O 1
ATOM 887 N N . SER A 1 114 ? -5.993 8.742 -5.477 1.00 93.50 114 SER A N 1
ATOM 888 C CA . SER A 1 114 ? -5.641 9.642 -6.564 1.00 93.50 114 SER A CA 1
ATOM 889 C C . SER A 1 114 ? -4.519 9.034 -7.393 1.00 93.50 114 SER A C 1
ATOM 891 O O . SER A 1 114 ? -3.341 9.075 -7.022 1.00 93.50 114 SER A O 1
ATOM 893 N N . THR A 1 115 ? -4.878 8.516 -8.568 1.00 92.56 115 THR A N 1
ATOM 894 C CA . THR A 1 115 ? -3.930 7.903 -9.504 1.00 92.56 115 THR A CA 1
ATOM 895 C C . THR A 1 115 ? -2.776 8.848 -9.821 1.00 92.56 115 THR A C 1
ATOM 897 O O . THR A 1 115 ? -1.619 8.439 -9.787 1.00 92.56 115 THR A O 1
ATOM 900 N N . ARG A 1 116 ? -3.062 10.138 -10.040 1.00 93.62 116 ARG A N 1
ATOM 901 C CA . ARG A 1 116 ? -2.043 11.153 -10.341 1.00 93.62 116 ARG A CA 1
ATOM 902 C C . ARG A 1 116 ? -1.028 11.313 -9.206 1.00 93.62 116 ARG A C 1
ATOM 904 O O . ARG A 1 116 ? 0.171 11.290 -9.468 1.00 93.62 116 ARG A O 1
ATOM 911 N N . VAL A 1 117 ? -1.486 11.467 -7.960 1.00 95.25 117 VAL A N 1
ATOM 912 C CA . VAL A 1 117 ? -0.582 11.623 -6.803 1.00 95.25 117 VAL A CA 1
ATOM 913 C C . VAL A 1 117 ? 0.222 10.341 -6.588 1.00 95.25 117 VAL A C 1
ATOM 915 O O . VAL A 1 117 ? 1.440 10.398 -6.415 1.00 95.25 117 VAL A O 1
ATOM 918 N N . GLY A 1 118 ? -0.434 9.181 -6.698 1.00 95.94 118 GLY A N 1
ATOM 919 C CA . GLY A 1 118 ? 0.223 7.880 -6.610 1.00 95.94 118 GLY A CA 1
ATOM 920 C C . GLY A 1 118 ? 1.346 7.721 -7.636 1.00 95.94 118 GLY A C 1
ATOM 921 O O . GLY A 1 118 ? 2.443 7.310 -7.271 1.00 95.94 118 GLY A O 1
ATOM 922 N N . ARG A 1 119 ? 1.120 8.112 -8.898 1.00 95.31 119 ARG A N 1
ATOM 923 C CA . ARG A 1 119 ? 2.124 8.044 -9.979 1.00 95.31 119 ARG A CA 1
ATOM 924 C C . ARG A 1 119 ? 3.355 8.897 -9.686 1.00 95.31 119 ARG A C 1
ATOM 926 O O . ARG A 1 119 ? 4.472 8.398 -9.826 1.00 95.31 119 ARG A O 1
ATOM 933 N N . VAL A 1 120 ? 3.152 10.139 -9.240 1.00 96.31 120 VAL A N 1
ATOM 934 C CA . VAL A 1 120 ? 4.240 11.072 -8.892 1.00 96.31 120 VAL A CA 1
ATOM 935 C C . VAL A 1 120 ? 5.077 10.524 -7.737 1.00 96.31 120 VAL A C 1
ATOM 937 O O . VAL A 1 120 ? 6.306 10.491 -7.811 1.00 96.31 120 VAL A O 1
ATOM 940 N N . LEU A 1 121 ? 4.428 10.034 -6.679 1.00 97.44 121 LEU A N 1
ATOM 941 C CA . LEU A 1 121 ? 5.145 9.469 -5.537 1.00 97.44 121 LEU A CA 1
ATOM 942 C C . LEU A 1 121 ? 5.843 8.157 -5.892 1.00 97.44 121 LEU A C 1
ATOM 944 O O . LEU A 1 121 ? 6.982 7.950 -5.483 1.00 97.44 121 LEU A O 1
ATOM 948 N N . MET A 1 122 ? 5.224 7.295 -6.699 1.00 97.62 122 MET A N 1
ATOM 949 C CA . MET A 1 122 ? 5.881 6.093 -7.215 1.00 97.62 122 MET A CA 1
ATOM 950 C C . MET A 1 122 ? 7.112 6.446 -8.055 1.00 97.62 122 MET A C 1
ATOM 952 O O . MET A 1 122 ? 8.143 5.806 -7.889 1.00 97.62 122 MET A O 1
ATOM 956 N N . GLU A 1 123 ? 7.065 7.484 -8.894 1.00 96.94 123 GLU A N 1
ATOM 957 C CA . GLU A 1 123 ? 8.235 7.946 -9.655 1.00 96.94 123 GLU A CA 1
ATOM 958 C C . GLU A 1 123 ? 9.366 8.431 -8.744 1.00 96.94 123 GLU A C 1
ATOM 960 O O . GLU A 1 123 ? 10.529 8.058 -8.928 1.00 96.94 123 GLU A O 1
ATOM 965 N N . LYS A 1 124 ? 9.025 9.216 -7.717 1.00 97.19 124 LYS A N 1
ATOM 966 C CA . LYS A 1 124 ? 9.978 9.645 -6.689 1.00 97.19 124 LYS A CA 1
ATOM 967 C C . LYS A 1 124 ? 10.617 8.434 -6.001 1.00 97.19 124 LYS A C 1
ATOM 969 O O . LYS A 1 124 ? 11.840 8.355 -5.906 1.00 97.19 124 LYS A O 1
ATOM 974 N N . GLN A 1 125 ? 9.807 7.466 -5.575 1.00 97.44 125 GLN A N 1
ATOM 975 C CA . GLN A 1 125 ? 10.265 6.280 -4.846 1.00 97.44 125 GLN A CA 1
ATOM 976 C C . GLN A 1 125 ? 11.006 5.267 -5.729 1.00 97.44 125 GLN A C 1
ATOM 978 O O . GLN A 1 125 ? 11.885 4.569 -5.235 1.00 97.44 125 GLN A O 1
ATOM 983 N N . LEU A 1 126 ? 10.747 5.219 -7.036 1.00 97.06 126 LEU A N 1
ATOM 984 C CA . LEU A 1 126 ? 11.582 4.469 -7.977 1.00 97.06 126 LEU A CA 1
ATOM 985 C C . LEU A 1 126 ? 13.013 5.022 -8.009 1.00 97.06 126 LEU A C 1
ATOM 987 O O . LEU A 1 126 ? 13.969 4.255 -8.082 1.00 97.06 126 LEU A O 1
ATOM 991 N N . ASN A 1 127 ? 13.173 6.345 -7.938 1.00 93.56 127 ASN A N 1
ATOM 992 C CA . ASN A 1 127 ? 14.479 6.995 -8.048 1.00 93.56 127 ASN A CA 1
ATOM 993 C C . ASN A 1 127 ? 15.248 7.107 -6.726 1.00 93.56 127 ASN A C 1
ATOM 995 O O . ASN A 1 127 ? 16.477 7.068 -6.758 1.00 93.56 127 ASN A O 1
ATOM 999 N N . ALA A 1 128 ? 14.544 7.270 -5.604 1.00 93.44 128 ALA A N 1
ATOM 1000 C CA . ALA A 1 128 ? 15.138 7.513 -4.286 1.00 93.44 128 ALA A CA 1
ATOM 1001 C C . ALA A 1 128 ? 14.929 6.366 -3.278 1.00 93.44 128 ALA A C 1
ATOM 1003 O O . ALA A 1 128 ? 15.562 6.349 -2.227 1.00 93.44 128 ALA A O 1
ATOM 1004 N N . GLY A 1 129 ? 14.026 5.424 -3.563 1.00 91.44 129 GLY A N 1
ATOM 1005 C CA . GLY A 1 129 ? 13.687 4.327 -2.659 1.00 91.44 129 GLY A CA 1
ATOM 1006 C C . GLY A 1 129 ? 14.686 3.169 -2.683 1.00 91.44 129 GLY A C 1
ATOM 1007 O O . GLY A 1 129 ? 15.636 3.129 -3.466 1.00 91.44 129 GLY A O 1
ATOM 1008 N N . SER A 1 130 ? 14.445 2.180 -1.818 1.00 94.69 130 SER A N 1
ATOM 1009 C CA . SER A 1 130 ? 15.246 0.954 -1.782 1.00 94.69 130 SER A CA 1
ATOM 1010 C C . SER A 1 130 ? 15.037 0.116 -3.058 1.00 94.69 130 SER A C 1
ATOM 1012 O O . SER A 1 130 ? 13.958 0.161 -3.657 1.00 94.69 130 SER A O 1
ATOM 1014 N N . PRO A 1 131 ? 16.014 -0.718 -3.469 1.00 94.62 131 PRO A N 1
ATOM 1015 C CA . PRO A 1 131 ? 15.839 -1.617 -4.614 1.00 94.62 131 PRO A CA 1
ATOM 1016 C C . PRO A 1 131 ? 14.637 -2.564 -4.475 1.00 94.62 131 PRO A C 1
ATOM 1018 O O . PRO A 1 131 ? 13.992 -2.901 -5.466 1.00 94.62 131 PRO A O 1
ATOM 1021 N N . GLU A 1 132 ? 14.321 -2.980 -3.247 1.00 94.69 132 GLU A N 1
ATOM 1022 C CA . GLU A 1 132 ? 13.162 -3.820 -2.936 1.00 94.69 132 GLU A CA 1
ATOM 1023 C C . GLU A 1 132 ? 11.836 -3.079 -3.160 1.00 94.69 132 GLU A C 1
ATOM 1025 O O . GLU A 1 132 ? 10.921 -3.613 -3.800 1.00 94.69 132 GLU A O 1
ATOM 1030 N N . LEU A 1 133 ? 11.741 -1.837 -2.673 1.00 96.75 133 LEU A N 1
ATOM 1031 C CA . LEU A 1 133 ? 10.576 -0.985 -2.889 1.00 96.75 133 LEU A CA 1
ATOM 1032 C C . LEU A 1 133 ? 10.401 -0.689 -4.381 1.00 96.75 133 LEU A C 1
ATOM 1034 O O . LEU A 1 133 ? 9.306 -0.866 -4.911 1.00 96.75 133 LEU A O 1
ATOM 1038 N N . ALA A 1 134 ? 11.482 -0.337 -5.082 1.00 97.50 134 ALA A N 1
ATOM 1039 C CA . ALA A 1 134 ? 11.457 -0.091 -6.519 1.00 97.50 134 ALA A CA 1
ATOM 1040 C C . ALA A 1 134 ? 10.962 -1.315 -7.307 1.00 97.50 134 ALA A C 1
ATOM 1042 O O . ALA A 1 134 ? 10.100 -1.187 -8.174 1.00 97.50 134 ALA A O 1
ATOM 1043 N N . LEU A 1 135 ? 11.439 -2.518 -6.972 1.00 96.38 135 LEU A N 1
ATOM 1044 C CA . LEU A 1 135 ? 10.995 -3.757 -7.615 1.00 96.38 135 LEU A CA 1
ATOM 1045 C C . LEU A 1 135 ? 9.510 -4.061 -7.346 1.00 96.38 135 LEU A C 1
ATOM 1047 O O . LEU A 1 135 ? 8.821 -4.593 -8.217 1.00 96.38 135 LEU A O 1
ATOM 1051 N N . SER A 1 136 ? 9.008 -3.711 -6.160 1.00 96.56 136 SER A N 1
ATOM 1052 C CA . SER A 1 136 ? 7.585 -3.840 -5.817 1.00 96.56 136 SER A CA 1
ATOM 1053 C C . SER A 1 136 ? 6.725 -2.845 -6.601 1.00 96.56 136 SER A C 1
ATOM 1055 O O . SER A 1 136 ? 5.707 -3.238 -7.167 1.00 96.56 136 SER A O 1
ATOM 1057 N N . ILE A 1 137 ? 7.174 -1.588 -6.720 1.00 98.00 137 ILE A N 1
ATOM 1058 C CA . ILE A 1 137 ? 6.517 -0.561 -7.540 1.00 98.00 137 ILE A CA 1
ATOM 1059 C C . ILE A 1 137 ? 6.461 -1.009 -9.002 1.00 98.00 137 ILE A C 1
ATOM 1061 O O . ILE A 1 137 ? 5.383 -1.013 -9.580 1.00 98.00 137 ILE A O 1
ATOM 1065 N N . VAL A 1 138 ? 7.578 -1.457 -9.587 1.00 97.69 138 VAL A N 1
ATOM 1066 C CA . VAL A 1 138 ? 7.605 -1.990 -10.963 1.00 97.69 138 VAL A CA 1
ATOM 1067 C C . VAL A 1 138 ? 6.559 -3.093 -11.140 1.00 97.69 138 VAL A C 1
ATOM 1069 O O . VAL A 1 138 ? 5.776 -3.047 -12.086 1.00 97.69 138 VAL A O 1
ATOM 1072 N N . GLY A 1 139 ? 6.489 -4.042 -10.201 1.00 95.88 139 GLY A N 1
ATOM 1073 C CA . GLY A 1 139 ? 5.479 -5.099 -10.223 1.00 95.88 139 GLY A CA 1
ATOM 1074 C C . GLY A 1 139 ? 4.051 -4.567 -10.274 1.00 95.88 139 GLY A C 1
ATOM 1075 O O . GLY A 1 139 ? 3.273 -4.994 -11.126 1.00 95.88 139 GLY A O 1
ATOM 1076 N N . TYR A 1 140 ? 3.733 -3.598 -9.420 1.00 95.44 140 TYR A N 1
ATOM 1077 C CA . TYR A 1 140 ? 2.431 -2.938 -9.416 1.00 95.44 140 TYR A CA 1
ATOM 1078 C C . TYR A 1 140 ? 2.117 -2.246 -10.746 1.00 95.44 140 TYR A C 1
ATOM 1080 O O . TYR A 1 140 ? 1.040 -2.447 -11.299 1.00 95.44 140 TYR A O 1
ATOM 1088 N N . LEU A 1 141 ? 3.068 -1.479 -11.289 1.00 95.81 141 LEU A N 1
ATOM 1089 C CA . LEU A 1 141 ? 2.901 -0.740 -12.543 1.00 95.81 141 LEU A CA 1
ATOM 1090 C C . LEU A 1 141 ? 2.554 -1.657 -13.729 1.00 95.81 141 LEU A C 1
ATOM 1092 O O . LEU A 1 141 ? 1.739 -1.293 -14.574 1.00 95.81 141 LEU A O 1
ATOM 1096 N N . TYR A 1 142 ? 3.125 -2.864 -13.788 1.00 95.06 142 TYR A N 1
ATOM 1097 C CA . TYR A 1 142 ? 2.733 -3.847 -14.803 1.00 95.06 142 TYR A CA 1
ATOM 1098 C C . TYR A 1 142 ? 1.376 -4.496 -14.506 1.00 95.06 142 TYR A C 1
ATOM 1100 O O . TYR A 1 142 ? 0.594 -4.708 -15.436 1.00 95.06 142 TYR A O 1
ATOM 1108 N N . GLN A 1 143 ? 1.084 -4.791 -13.234 1.00 92.06 143 GLN A N 1
ATOM 1109 C CA . GLN A 1 143 ? -0.167 -5.429 -12.804 1.00 92.06 143 GLN A CA 1
ATOM 1110 C C . GLN A 1 143 ? -1.403 -4.563 -13.059 1.00 92.06 143 GLN A C 1
ATOM 1112 O O . GLN A 1 143 ? -2.456 -5.114 -13.365 1.00 92.06 143 GLN A O 1
ATOM 1117 N N . THR A 1 144 ? -1.293 -3.230 -12.987 1.00 89.31 144 THR A N 1
ATOM 1118 C CA . THR A 1 144 ? -2.429 -2.333 -13.270 1.00 89.31 144 THR A CA 1
ATOM 1119 C C . THR A 1 144 ? -2.912 -2.421 -14.717 1.00 89.31 144 THR A C 1
ATOM 1121 O O . THR A 1 144 ? -4.010 -1.974 -15.023 1.00 89.31 144 THR A O 1
ATOM 1124 N N . GLY A 1 145 ? -2.102 -2.947 -15.641 1.00 87.44 145 GLY A N 1
ATOM 1125 C CA . GLY A 1 145 ? -2.461 -3.070 -17.057 1.00 87.44 145 GLY A CA 1
ATOM 1126 C C . GLY A 1 145 ? -2.405 -1.759 -17.852 1.00 87.44 145 GLY A C 1
ATOM 1127 O O . GLY A 1 145 ? -2.190 -1.818 -19.064 1.00 87.44 145 GLY A O 1
ATOM 1128 N N . GLU A 1 146 ? -2.514 -0.613 -17.176 1.00 92.38 146 GLU A N 1
ATOM 1129 C CA . GLU A 1 146 ? -2.464 0.744 -17.732 1.00 92.38 146 GLU A CA 1
ATOM 1130 C C . GLU A 1 146 ? -1.200 1.014 -18.580 1.00 92.38 146 GLU A C 1
ATOM 1132 O O . GLU A 1 146 ? -0.080 0.803 -18.098 1.00 92.38 146 GLU A O 1
ATOM 1137 N N . PRO A 1 147 ? -1.339 1.521 -19.823 1.00 94.56 147 PRO A N 1
ATOM 1138 C CA . PRO A 1 147 ? -0.201 1.792 -20.706 1.00 94.56 147 PRO A CA 1
ATOM 1139 C C . PRO A 1 147 ? 0.818 2.778 -20.123 1.00 94.56 147 PRO A C 1
ATOM 1141 O O . PRO A 1 147 ? 2.020 2.531 -20.189 1.00 94.56 147 PRO A O 1
ATOM 1144 N N . GLU A 1 148 ? 0.351 3.864 -19.504 1.00 92.50 148 GLU A N 1
ATOM 1145 C CA . GLU A 1 148 ? 1.216 4.890 -18.905 1.00 92.50 148 GLU A CA 1
ATOM 1146 C C . GLU A 1 148 ? 2.034 4.334 -17.731 1.00 92.50 148 GLU A C 1
ATOM 1148 O O . GLU A 1 148 ? 3.223 4.625 -17.592 1.00 92.50 148 GLU A O 1
ATOM 1153 N N . ALA A 1 149 ? 1.423 3.464 -16.921 1.00 94.00 149 ALA A N 1
ATOM 1154 C CA . ALA A 1 149 ? 2.089 2.769 -15.823 1.00 94.00 149 ALA A CA 1
ATOM 1155 C C . ALA A 1 149 ? 3.242 1.898 -16.327 1.00 94.00 149 ALA A C 1
ATOM 1157 O O . ALA A 1 149 ? 4.356 1.948 -15.802 1.00 94.00 149 ALA A O 1
ATOM 1158 N N . LYS A 1 150 ? 2.972 1.117 -17.378 1.00 95.62 150 LYS A N 1
ATOM 1159 C CA . LYS A 1 150 ? 3.968 0.259 -18.022 1.00 95.62 150 LYS A CA 1
ATOM 1160 C C . LYS A 1 150 ? 5.095 1.091 -18.614 1.00 95.62 150 LYS A C 1
ATOM 1162 O O . LYS A 1 150 ? 6.253 0.810 -18.333 1.00 95.62 150 LYS A O 1
ATOM 1167 N N . GLN A 1 151 ? 4.770 2.174 -19.317 1.00 96.06 151 GLN A N 1
ATOM 1168 C CA . GLN A 1 151 ? 5.770 3.082 -19.875 1.00 96.06 151 GLN A CA 1
ATOM 1169 C C . GLN A 1 151 ? 6.672 3.690 -18.789 1.00 96.06 151 GLN A C 1
ATOM 1171 O O . GLN A 1 151 ? 7.885 3.803 -18.980 1.00 96.06 151 GLN A O 1
ATOM 1176 N N . GLN A 1 152 ? 6.105 4.065 -17.639 1.00 95.31 152 GLN A N 1
ATOM 1177 C CA . GLN A 1 152 ? 6.866 4.545 -16.485 1.00 95.31 152 GLN A CA 1
ATOM 1178 C C . GLN A 1 152 ? 7.842 3.469 -15.974 1.00 95.31 152 GLN A C 1
ATOM 1180 O O . GLN A 1 152 ? 9.021 3.764 -15.750 1.00 95.31 152 GLN A O 1
ATOM 1185 N N . ALA A 1 153 ? 7.381 2.222 -15.835 1.00 96.94 153 ALA A N 1
ATOM 1186 C CA . ALA A 1 153 ? 8.219 1.094 -15.432 1.00 96.94 153 ALA A CA 1
ATOM 1187 C C . ALA A 1 153 ? 9.325 0.795 -16.459 1.00 96.94 153 ALA A C 1
ATOM 1189 O O . ALA A 1 153 ? 10.489 0.664 -16.080 1.00 96.94 153 ALA A O 1
ATOM 1190 N N . ASP A 1 154 ? 8.995 0.759 -17.752 1.00 97.12 154 ASP A N 1
ATOM 1191 C CA . ASP A 1 154 ? 9.938 0.511 -18.847 1.00 97.12 154 ASP A CA 1
ATOM 1192 C C . ASP A 1 154 ? 11.032 1.582 -18.887 1.00 97.12 154 ASP A C 1
ATOM 1194 O O . ASP A 1 154 ? 12.227 1.271 -18.958 1.00 97.12 154 ASP A O 1
ATOM 1198 N N . ARG A 1 155 ? 10.643 2.859 -18.761 1.00 97.19 155 ARG A N 1
ATOM 1199 C CA . ARG A 1 155 ? 11.585 3.980 -18.684 1.00 97.19 155 ARG A CA 1
ATOM 1200 C C . ARG A 1 155 ? 12.544 3.785 -17.518 1.00 97.19 155 ARG A C 1
ATOM 1202 O O . ARG A 1 155 ? 13.754 3.866 -17.718 1.00 97.19 155 ARG A O 1
ATOM 1209 N N . PHE A 1 156 ? 12.028 3.475 -16.330 1.00 97.50 156 PHE A N 1
ATOM 1210 C CA . PHE A 1 156 ? 12.852 3.218 -15.154 1.00 97.50 156 PHE A CA 1
ATOM 1211 C C . PHE A 1 156 ? 13.811 2.039 -15.367 1.00 97.50 156 PHE A C 1
ATOM 1213 O O . PHE A 1 156 ? 15.012 2.167 -15.116 1.00 97.50 156 PHE A O 1
ATOM 1220 N N . LEU A 1 157 ? 13.314 0.905 -15.861 1.00 97.19 157 LEU A N 1
ATOM 1221 C CA . LEU A 1 157 ? 14.117 -0.299 -16.060 1.00 97.19 157 LEU A CA 1
ATOM 1222 C C . LEU A 1 157 ? 15.194 -0.112 -17.129 1.00 97.19 157 LEU A C 1
ATOM 1224 O O . LEU A 1 157 ? 16.280 -0.671 -16.969 1.00 97.19 157 LEU A O 1
ATOM 1228 N N . SER A 1 158 ? 14.941 0.682 -18.175 1.00 96.81 158 SER A N 1
ATOM 1229 C CA . SER A 1 158 ? 15.884 0.911 -19.281 1.00 96.81 158 SER A CA 1
ATOM 1230 C C . SER A 1 158 ? 17.170 1.630 -18.856 1.00 96.81 158 SER A C 1
ATOM 1232 O O . SER A 1 158 ? 18.231 1.388 -19.442 1.00 96.81 158 SER A O 1
ATOM 1234 N N . LEU A 1 159 ? 17.127 2.424 -17.778 1.00 96.62 159 LEU A N 1
ATOM 1235 C CA . LEU A 1 159 ? 18.291 3.138 -17.256 1.00 96.62 159 LEU A CA 1
ATOM 1236 C C . LEU A 1 159 ? 19.418 2.169 -16.872 1.00 96.62 159 LEU A C 1
ATOM 1238 O O . LEU A 1 159 ? 19.212 1.198 -16.140 1.00 96.62 159 LEU A O 1
ATOM 1242 N N . ARG A 1 160 ? 20.647 2.471 -17.311 1.00 95.94 160 ARG A N 1
ATOM 1243 C CA . ARG A 1 160 ? 21.835 1.632 -17.057 1.00 95.94 160 ARG A CA 1
ATOM 1244 C C . ARG A 1 160 ? 22.077 1.385 -15.564 1.00 95.94 160 ARG A C 1
ATOM 1246 O O . ARG A 1 160 ? 22.424 0.269 -15.183 1.00 95.94 160 ARG A O 1
ATOM 1253 N N . LYS A 1 161 ? 21.840 2.395 -14.716 1.00 95.38 161 LYS A N 1
ATOM 1254 C CA . LYS A 1 161 ? 21.982 2.292 -13.251 1.00 95.38 161 LYS A CA 1
ATOM 1255 C C . LYS A 1 161 ? 21.065 1.230 -12.620 1.00 95.38 161 LYS A C 1
ATOM 1257 O O . LYS A 1 161 ? 21.391 0.692 -11.569 1.00 95.38 161 LYS A O 1
ATOM 1262 N N . ASN A 1 162 ? 19.971 0.865 -13.294 1.00 96.69 162 ASN A N 1
ATOM 1263 C CA . ASN A 1 162 ? 18.949 -0.054 -12.789 1.00 96.69 162 ASN A CA 1
ATOM 1264 C C . ASN A 1 162 ? 19.112 -1.497 -13.297 1.00 96.69 162 ASN A C 1
ATOM 1266 O O . ASN A 1 162 ? 18.201 -2.311 -13.146 1.00 96.69 162 ASN A O 1
ATOM 1270 N N . ALA A 1 163 ? 20.272 -1.853 -13.864 1.00 95.62 163 ALA A N 1
ATOM 1271 C CA . ALA A 1 163 ? 20.525 -3.185 -14.423 1.00 95.62 163 ALA A CA 1
ATOM 1272 C C . ALA A 1 163 ? 20.245 -4.335 -13.433 1.00 95.62 163 ALA A C 1
ATOM 1274 O O . ALA A 1 163 ? 19.679 -5.354 -13.821 1.00 95.62 163 ALA A O 1
ATOM 1275 N N . ARG A 1 164 ? 20.577 -4.166 -12.144 1.00 95.56 164 ARG A N 1
ATOM 1276 C CA . ARG A 1 164 ? 20.302 -5.179 -11.105 1.00 95.56 164 ARG A CA 1
ATOM 1277 C C . ARG A 1 164 ? 18.804 -5.373 -10.855 1.00 95.56 164 ARG A C 1
ATOM 1279 O O . ARG A 1 164 ? 18.352 -6.506 -10.726 1.00 95.56 164 ARG A O 1
ATOM 1286 N N . ILE A 1 165 ? 18.037 -4.281 -10.813 1.00 95.94 165 ILE A N 1
ATOM 1287 C CA . ILE A 1 165 ? 16.581 -4.331 -10.615 1.00 95.94 165 ILE A CA 1
ATOM 1288 C C . ILE A 1 165 ? 15.915 -4.973 -11.835 1.00 95.94 165 ILE A C 1
ATOM 1290 O O . ILE A 1 165 ? 15.053 -5.829 -11.670 1.00 95.94 165 ILE A O 1
ATOM 1294 N N . ARG A 1 166 ? 16.379 -4.642 -13.047 1.00 96.69 166 ARG A N 1
ATOM 1295 C CA . ARG A 1 166 ? 15.937 -5.278 -14.298 1.00 96.69 166 ARG A CA 1
ATOM 1296 C C . ARG A 1 166 ? 16.155 -6.790 -14.282 1.00 96.69 166 ARG A C 1
ATOM 1298 O O . ARG A 1 166 ? 15.211 -7.539 -14.478 1.00 96.69 166 ARG A O 1
ATOM 1305 N N . GLN A 1 167 ? 17.356 -7.249 -13.930 1.00 95.12 167 GLN A N 1
ATOM 1306 C CA . GLN A 1 167 ? 17.637 -8.684 -13.805 1.00 95.12 167 GLN A CA 1
ATOM 1307 C C . GLN A 1 167 ? 16.749 -9.371 -12.755 1.00 95.12 167 GLN A C 1
ATOM 1309 O O . GLN A 1 167 ? 16.302 -10.498 -12.966 1.00 95.12 167 GLN A O 1
ATOM 1314 N N . ALA A 1 168 ? 16.499 -8.717 -11.616 1.00 94.75 168 ALA A N 1
ATOM 1315 C CA . ALA A 1 168 ? 15.610 -9.246 -10.584 1.00 94.75 168 ALA A CA 1
ATOM 1316 C C . ALA A 1 168 ? 14.153 -9.330 -11.069 1.00 94.75 168 ALA A C 1
ATOM 1318 O O . ALA A 1 168 ? 13.468 -10.311 -10.782 1.00 94.75 168 ALA A O 1
ATOM 1319 N N . TRP A 1 169 ? 13.699 -8.335 -11.832 1.00 95.31 169 TRP A N 1
ATOM 1320 C CA . TRP A 1 169 ? 12.391 -8.325 -12.479 1.00 95.31 169 TRP A CA 1
ATOM 1321 C C . TRP A 1 169 ? 12.246 -9.465 -13.492 1.00 95.31 169 TRP A C 1
ATOM 1323 O O . TRP A 1 169 ? 11.309 -10.253 -13.386 1.00 95.31 169 TRP A O 1
ATOM 1333 N N . ASP A 1 170 ? 13.220 -9.639 -14.387 1.00 93.88 170 ASP A N 1
ATOM 1334 C CA . ASP A 1 170 ? 13.204 -10.701 -15.400 1.00 93.88 170 ASP A CA 1
ATOM 1335 C C . ASP A 1 170 ? 13.135 -12.096 -14.763 1.00 93.88 170 ASP A C 1
ATOM 1337 O O . ASP A 1 170 ? 12.429 -12.983 -15.245 1.00 93.88 170 ASP A O 1
ATOM 1341 N N . ARG A 1 171 ? 13.837 -12.302 -13.640 1.00 91.56 171 ARG A N 1
ATOM 1342 C CA . ARG A 1 171 ? 13.770 -13.557 -12.873 1.00 91.56 171 ARG A CA 1
ATOM 1343 C C . ARG A 1 171 ? 12.384 -13.816 -12.283 1.00 91.56 171 ARG A C 1
ATOM 1345 O O . ARG A 1 171 ? 11.990 -14.972 -12.234 1.00 91.56 171 ARG A O 1
ATOM 1352 N N . ARG A 1 172 ? 11.657 -12.777 -11.850 1.00 88.62 172 ARG A N 1
ATOM 1353 C CA . ARG A 1 172 ? 10.279 -12.910 -11.336 1.00 88.62 172 ARG A CA 1
ATOM 1354 C C . ARG A 1 172 ? 9.270 -13.239 -12.437 1.00 88.62 172 ARG A C 1
ATOM 1356 O O . ARG A 1 172 ? 8.263 -13.871 -12.145 1.00 88.62 172 ARG A O 1
ATOM 1363 N N . GLN A 1 173 ? 9.528 -12.796 -13.667 1.00 84.50 173 GLN A N 1
ATOM 1364 C CA . GLN A 1 173 ? 8.647 -13.026 -14.817 1.00 84.50 173 GLN A CA 1
ATOM 1365 C C . GLN A 1 173 ? 8.820 -14.408 -15.443 1.00 84.50 173 GLN A C 1
ATOM 1367 O O . GLN A 1 173 ? 7.879 -14.945 -16.026 1.00 84.50 173 GLN A O 1
ATOM 1372 N N . LYS A 1 174 ? 10.012 -15.005 -15.336 1.00 80.00 174 LYS A N 1
ATOM 1373 C CA . LYS A 1 174 ? 10.217 -16.377 -15.798 1.00 80.00 174 LYS A CA 1
ATOM 1374 C C . LYS A 1 174 ? 9.333 -17.303 -14.957 1.00 80.00 174 LYS A C 1
ATOM 1376 O O . LYS A 1 174 ? 9.516 -17.337 -13.740 1.00 80.00 174 LYS A O 1
ATOM 1381 N N . PRO A 1 175 ? 8.401 -18.066 -15.561 1.00 60.28 175 PRO A N 1
ATOM 1382 C CA . PRO A 1 175 ? 7.708 -19.102 -14.819 1.00 60.28 175 PRO A CA 1
ATOM 1383 C C . PRO A 1 175 ? 8.783 -20.025 -14.250 1.00 60.28 175 PRO A C 1
ATOM 1385 O O . PRO A 1 175 ? 9.651 -20.485 -14.999 1.00 60.28 175 PRO A O 1
ATOM 1388 N N . ASN A 1 176 ? 8.758 -20.265 -12.935 1.00 53.53 176 ASN A N 1
ATOM 1389 C CA . ASN A 1 176 ? 9.503 -21.380 -12.362 1.00 53.53 176 ASN A CA 1
ATOM 1390 C C . ASN A 1 176 ? 9.161 -22.584 -13.234 1.00 53.53 176 ASN A C 1
ATOM 1392 O O . ASN A 1 176 ? 7.983 -22.939 -13.342 1.00 53.53 176 ASN A O 1
ATOM 1396 N N . GLY A 1 177 ? 10.160 -23.123 -13.941 1.00 49.75 177 GLY A N 1
ATOM 1397 C CA . GLY A 1 177 ? 9.972 -24.289 -14.791 1.00 49.75 177 GLY A CA 1
ATOM 1398 C C . GLY A 1 177 ? 9.173 -25.302 -13.990 1.00 49.75 177 GLY A C 1
ATOM 1399 O O . GLY A 1 177 ? 9.541 -25.566 -12.847 1.00 49.75 177 GLY A O 1
ATOM 1400 N N . ARG A 1 178 ? 8.029 -25.725 -14.551 1.00 45.28 178 ARG A N 1
ATOM 1401 C CA . ARG A 1 178 ? 7.067 -26.671 -13.974 1.00 45.28 178 ARG A CA 1
ATOM 1402 C C . ARG A 1 178 ? 7.765 -27.535 -12.925 1.00 45.28 178 ARG A C 1
ATOM 1404 O O . ARG A 1 178 ? 8.577 -28.379 -13.301 1.00 45.28 178 ARG A O 1
ATOM 1411 N N . GLN A 1 179 ? 7.490 -27.315 -11.635 1.00 46.44 179 GLN A N 1
ATOM 1412 C CA . GLN A 1 179 ? 7.769 -28.361 -10.658 1.00 46.44 179 GLN A CA 1
ATOM 1413 C C . GLN A 1 179 ? 7.046 -29.586 -11.205 1.00 46.44 179 GLN A C 1
ATOM 1415 O O . GLN A 1 179 ? 5.825 -29.554 -11.376 1.00 46.44 179 GLN A O 1
ATOM 1420 N N . ALA A 1 180 ? 7.816 -30.589 -11.627 1.00 43.00 180 ALA A N 1
ATOM 1421 C CA . ALA A 1 180 ? 7.258 -31.845 -12.073 1.00 43.00 180 ALA A CA 1
ATOM 1422 C C . ALA A 1 180 ? 6.316 -32.298 -10.962 1.00 43.00 180 ALA A C 1
ATOM 1424 O O . ALA A 1 180 ? 6.728 -32.368 -9.802 1.00 43.00 180 ALA A O 1
ATOM 1425 N N . VAL A 1 181 ? 5.046 -32.508 -11.312 1.00 53.28 181 VAL A N 1
ATOM 1426 C CA . VAL A 1 181 ? 4.072 -33.112 -10.407 1.00 53.28 181 VAL A CA 1
ATOM 1427 C C . VAL A 1 181 ? 4.770 -34.333 -9.803 1.00 53.28 181 VAL A C 1
ATOM 1429 O O . VAL A 1 181 ? 5.259 -35.153 -10.589 1.00 53.28 181 VAL A O 1
ATOM 1432 N N . PRO A 1 182 ? 4.920 -34.433 -8.468 1.00 55.38 182 PRO A N 1
ATOM 1433 C CA . PRO A 1 182 ? 5.519 -35.615 -7.873 1.00 55.38 182 PRO A CA 1
ATOM 1434 C C . PRO A 1 182 ? 4.738 -36.817 -8.395 1.00 55.38 182 PRO A C 1
ATOM 1436 O O . PRO A 1 182 ? 3.511 -36.865 -8.274 1.00 55.38 182 PRO A O 1
ATOM 1439 N N . GLN A 1 183 ? 5.434 -37.720 -9.091 1.00 56.91 183 GLN A N 1
ATOM 1440 C CA . GLN A 1 183 ? 4.799 -38.916 -9.622 1.00 56.91 183 GLN A CA 1
ATOM 1441 C C . GLN A 1 183 ? 4.151 -39.648 -8.445 1.00 56.91 183 GLN A C 1
ATOM 1443 O O . GLN A 1 183 ? 4.807 -39.796 -7.411 1.00 56.91 183 GLN A O 1
ATOM 1448 N N . PRO A 1 184 ? 2.880 -40.072 -8.561 1.00 54.53 184 PRO A N 1
ATOM 1449 C CA . PRO A 1 184 ? 2.260 -40.867 -7.519 1.00 54.53 184 PRO A CA 1
ATOM 1450 C C . PRO A 1 184 ? 3.125 -42.104 -7.300 1.00 54.53 184 PRO A C 1
ATOM 1452 O O . PRO A 1 184 ? 3.456 -42.820 -8.250 1.00 54.53 184 PRO A O 1
ATOM 1455 N N . ASP A 1 185 ? 3.526 -42.293 -6.048 1.00 58.12 185 ASP A N 1
ATOM 1456 C CA . ASP A 1 185 ? 4.371 -43.391 -5.613 1.00 58.12 185 ASP A CA 1
ATOM 1457 C C . ASP A 1 185 ? 3.692 -44.705 -6.027 1.00 58.12 185 ASP A C 1
ATOM 1459 O O . ASP A 1 185 ? 2.624 -45.065 -5.526 1.00 58.12 185 ASP A O 1
ATOM 1463 N N . ARG A 1 186 ? 4.262 -45.405 -7.016 1.00 56.31 186 ARG A N 1
ATOM 1464 C CA . ARG A 1 186 ? 3.676 -46.624 -7.607 1.00 56.31 186 ARG A CA 1
ATOM 1465 C C . ARG A 1 186 ? 3.666 -47.821 -6.640 1.00 56.31 186 ARG A C 1
ATOM 1467 O O . ARG A 1 186 ? 3.258 -48.908 -7.036 1.00 56.31 186 ARG A O 1
ATOM 1474 N N . ASN A 1 187 ? 4.059 -47.627 -5.381 1.00 54.72 187 ASN A N 1
ATOM 1475 C CA . ASN A 1 187 ? 4.322 -48.692 -4.416 1.00 54.72 187 ASN A CA 1
ATOM 1476 C C . ASN A 1 187 ? 3.294 -48.831 -3.277 1.00 54.72 187 ASN A C 1
ATOM 1478 O O . ASN A 1 187 ? 3.574 -49.535 -2.313 1.00 54.72 187 ASN A O 1
ATOM 1482 N N . LEU A 1 188 ? 2.093 -48.246 -3.375 1.00 53.97 188 LEU A N 1
ATOM 1483 C CA . LEU A 1 188 ? 1.023 -48.491 -2.384 1.00 53.97 188 LEU A CA 1
ATOM 1484 C C . LEU A 1 188 ? 0.045 -49.624 -2.745 1.00 53.97 188 LEU A C 1
ATOM 1486 O O . LEU A 1 188 ? -0.860 -49.915 -1.970 1.00 53.97 188 LEU A O 1
ATOM 1490 N N . ASN A 1 189 ? 0.261 -50.339 -3.852 1.00 51.38 189 ASN A N 1
ATOM 1491 C CA . ASN A 1 189 ? -0.481 -51.569 -4.154 1.00 51.38 189 ASN A CA 1
ATOM 1492 C C . ASN A 1 189 ? 0.343 -52.799 -3.756 1.00 51.38 189 ASN A C 1
ATOM 1494 O O . ASN A 1 189 ? 0.832 -53.545 -4.602 1.00 51.38 189 ASN A O 1
ATOM 1498 N N . GLY A 1 190 ? 0.520 -52.993 -2.451 1.00 48.44 190 GLY A N 1
ATOM 1499 C CA . GLY A 1 190 ? 1.287 -54.104 -1.901 1.00 48.44 190 GLY A CA 1
ATOM 1500 C C . GLY A 1 190 ? 0.699 -54.642 -0.602 1.00 48.44 190 GLY A C 1
ATOM 1501 O O . GLY A 1 190 ? 1.183 -54.301 0.465 1.00 48.44 190 GLY A O 1
ATOM 1502 N N . ARG A 1 191 ? -0.275 -55.553 -0.740 1.00 46.88 191 ARG A N 1
ATOM 1503 C CA . ARG A 1 191 ? -0.704 -56.569 0.244 1.00 46.88 191 ARG A CA 1
ATOM 1504 C C . ARG A 1 191 ? -1.404 -56.072 1.518 1.00 46.88 191 ARG A C 1
ATOM 1506 O O . ARG A 1 191 ? -0.789 -55.895 2.562 1.00 46.88 191 ARG A O 1
ATOM 1513 N N . LEU A 1 192 ? -2.733 -56.047 1.449 1.00 47.69 192 LEU A N 1
ATOM 1514 C CA . LEU A 1 192 ? -3.569 -56.553 2.540 1.00 47.69 192 LEU A CA 1
ATOM 1515 C C . LEU A 1 192 ? -4.071 -57.942 2.121 1.00 47.69 192 LEU A C 1
ATOM 1517 O O . LEU A 1 192 ? -5.019 -58.056 1.346 1.00 47.69 192 LEU A O 1
ATOM 1521 N N . HIS A 1 193 ? -3.374 -58.975 2.588 1.00 48.84 193 HIS A N 1
ATOM 1522 C CA . HIS A 1 193 ? -3.896 -60.327 2.767 1.00 48.84 193 HIS A CA 1
ATOM 1523 C C . HIS A 1 193 ? -3.596 -60.731 4.202 1.00 48.84 193 HIS A C 1
ATOM 1525 O O . HIS A 1 193 ? -2.449 -60.463 4.632 1.00 48.84 193 HIS A O 1
#

Solvent-accessible surface area (backbone atoms only — not comparable to full-atom values): 11546 Å² total; per-residue (Å²): 136,86,81,78,76,76,90,72,82,80,87,74,92,74,81,59,86,84,37,63,71,56,52,51,52,51,52,48,53,52,55,62,49,55,51,67,52,95,84,46,69,86,67,86,82,83,76,53,74,72,53,48,57,49,32,56,52,44,49,65,54,77,89,56,97,50,62,65,60,28,36,39,29,32,43,49,54,18,69,70,56,54,71,89,50,49,66,61,34,51,51,46,43,66,39,82,91,48,55,52,70,49,21,50,33,21,42,53,17,41,28,64,59,35,53,70,61,20,52,55,51,50,54,50,36,55,74,72,46,55,73,67,36,27,51,51,51,42,51,48,27,54,71,68,68,46,66,67,41,34,50,53,37,50,57,55,42,67,39,76,92,30,49,67,56,38,54,55,49,54,59,69,69,49,73,76,74,75,76,70,75,77,72,77,75,88,75,80,85,71,82,94,125

Foldseek 3Di:
DDDDDPDDDDDDDDDCPPPPVVVLLVVLLVQLCVPVPPPDDDDPDDDDPVNLVVLLVLLVDPPDPCVSSNLSSLLNLLQVLDCVCLVVLLCQLPPQPHDLSSNLSSLVSNCSNPVVVSLVSLLVCLVPNDLSNVLSQLVVLVVVVDPVSPVSSCVSCPDPVNVVSVVVNVVVPPPPPPPPDPPPDPPPPDDDD

Sequence (193 aa):
METTKPPTRPSRLVNLDQFEAIKLRMGLNQKLMAGTCAFSEPLDLTFSENEFQVLKVMAGERFSVNTVVRKRAIAALGRQKTVEVMDELVRLAETEHEESAVRYEALKAIGALSTRVGRVLMEKQLNAGSPELALSIVGYLYQTGEPEAKQQADRFLSLRKNARIRQAWDRRQKPNGRQAVPQPDRNLNGRLH

Secondary structure (DSSP, 8-state):
-------PPPP-----TT-HHHHHHHHHHHHHHTT-STTS--------HHHHHHHHHHHH-TT-S-HHHHHHHHHHHHHTT-GGGHHHHHHHHH-TTS-HHHHHHHHHHHHHH-HHHHHHHHHHHHHHS-HHHHHHHHHHHHHT--HHHHHHHHHHHHSGGGHHHHHHHHHHHS-----PPPPP-TT------

Organism: Larkinella arboricola (NCBI:txid643671)

pLDDT: mean 85.3, std 15.04, range [43.0, 98.0]

Mean predicted aligned error: 9.66 Å

InterPro domains:
  IPR011989 Armadillo-like helical [G3DSA:1.25.10.10] (54-174)
  IPR016024 Armadillo-type fold [SSF48371] (66-152)

Radius of gyration: 23.31 Å; Cα contacts (8 Å, |Δi|>4): 151; chains: 1; bounding box: 41×73×69 Å

Nearest PDB structures (foldseek):
  7mc4-assembly1_A  TM=4.447E-01  e=4.026E-03  Synechococcus sp. A15-62
  4d4z-assembly1_A  TM=4.985E-01  e=6.185E-02  Homo sapiens
  3qhe-assembly2_C  TM=3.473E-01  e=1.625E+00  Homo sapiens